Protein 4AAJ (pdb70)

B-factor: mean 42.78, std 12.79, range [22.4, 79.65]

InterPro domains:
  IPR001240 N-(5'phosphoribosyl) anthranilate isomerase (PRAI) domain [MF_00135] (1-206)
  IPR001240 N-(5'phosphoribosyl) anthranilate isomerase (PRAI) domain [PF00697] (3-201)
  IPR001240 N-(5'phosphoribosyl) anthranilate isomerase (PRAI) domain [cd00405] (3-203)
  IPR011060 Ribulose-phosphate binding barrel [SSF51366] (1-204)
  IPR013785 Aldolase-type TIM barrel [G3DSA:3.20.20.70] (1-208)
  IPR044643 N-(5'-phosphoribosyl)anthranilate isomerase family [PTHR42894] (2-206)

Nearest PDB structures (foldseek):
  4aaj-assembly1_A  TM=1.005E+00  e=1.167E-38  Pyrococcus furiosus
  5lhe-assembly1_A  TM=9.742E-01  e=1.845E-25  Thermococcus kodakarensis KOD1
  1dl3-assembly2_B  TM=8.716E-01  e=1.080E-14  Thermotoga maritima
  1dl3-assembly1_A  TM=8.769E-01  e=2.966E-13  Thermotoga maritima
  1pii-assembly1_A  TM=7.981E-01  e=4.445E-10  Escherichia coli

CATH classification: 3.20.20.70

Radius of gyration: 16.13 Å; Cα contacts (8 Å, |Δi|>4): 412; chains: 1; bounding box: 41×40×34 Å

Solvent-accessible surface area: 9767 Å² total; per-residue (Å²): 195,16,54,0,0,0,11,1,0,72,34,59,120,4,3,95,27,0,47,151,86,8,44,0,0,0,0,14,0,64,8,159,36,193,32,121,12,97,42,87,64,0,89,37,0,32,124,90,26,93,28,41,7,7,0,14,1,60,9,82,28,66,71,84,0,9,73,0,8,101,112,3,48,6,130,65,0,10,0,92,17,122,0,101,20,124,16,0,47,61,0,40,148,108,53,63,3,73,0,2,8,7,4,158,1,48,97,146,24,82,74,34,93,105,42,1,78,166,10,26,72,53,19,93,143,21,84,29,56,25,8,4,0,24,44,77,29,42,119,1,0,6,19,0,14,199,150,42,83,0,3,1,9,33,70,9,50,10,142,48,0,58,99,12,7,103,64,1,149,9,113,0,0,10,5,32,90,25,1,31,115,210,38,103,2,23,75,170,51,1,59,37,0,6,113,70,0,57,110,76

Foldseek 3Di:
DAAEEAEQAQAPVLLVLLLVFHQEYEQEDPAPDPSHYDLVRLLVSCVPHPHQYEHEYQDQDLVVVVVSCVSRVHQEYEYEYPRALVSQVVCCVVPVHQYEYEDEQDQDDPDLLVSLVVVVVVVVRHPHNEYEYEYNDLSNLQSNQVVDAYEYEYPDFLVCLLVSCVRNVHNYYYYYVRQDDPRGGDSVRSVSNSVSNVVD

Organism: Pyrococcus furiosus (strain ATCC 43587 / DSM 3638 / JCM 8422 / Vc1) (NCBI:txid186497)

Sequence (200 aa):
HMFVKICGIKSLEELEIVEKHADATGVVVNSNSKRRIPLEKAREIIENSAIPVFLVSTMVGFSEWAMAIERTGAQYIQVHHSNALPQTIDTLKKEFGVFVMKAFRVPTISKNPEEDANRLLSEISRYNADMVLLDTHDLRVSSLVARKIPVIVAGGLNAENVEEVIKVVKPYGVDVSSGVEKYGIKDPKLVEEFVRRAKNV

Secondary structure (DSSP, 8-state):
--EEEE----SHHHHHHHHTT-SEEEEE-SSSSTTB--HHHHHHHHHH-SS-EEEEE----HHHHHHHHHHHT-SEEEE-S---HHHHHHHHHHH--EEEEEEEPPSS-S-HHHHHHHHHHHHHHS--SEEEEE----HHHHHHHHHS-EEEESS--TTTHHHHHHHH--SEEEESGGGEETTEE-HHHHHHHHHHHHH-

Structure (mmCIF, N/CA/C/O backbone):
data_4AAJ
#
_entry.id   4AAJ
#
_cell.length_a   105.510
_cell.length_b   105.510
_cell.length_c   34.460
_cell.angle_alpha   90.00
_cell.angle_beta   90.00
_cell.angle_gamma   120.00
#
_symmetry.space_group_name_H-M   'P 61'
#
loop_
_entity.id
_entity.type
_entity.pdbx_description
1 polymer "N-(5'-PHOSPHORIBOSYL)ANTHRANILATE ISOMERASE"
2 non-polymer 'SULFATE ION'
3 water water
#
loop_
_atom_site.group_PDB
_atom_site.id
_atom_site.type_symbol
_atom_site.label_atom_id
_atom_site.label_alt_id
_atom_site.label_comp_id
_atom_site.label_asym_id
_atom_site.label_entity_id
_atom_site.label_seq_id
_atom_site.pdbx_PDB_ins_code
_atom_site.Cartn_x
_atom_site.Cartn_y
_atom_site.Cartn_z
_atom_site.occupancy
_atom_site.B_iso_or_equiv
_atom_site.auth_seq_id
_atom_site.auth_comp_id
_atom_site.auth_asym_id
_atom_site.auth_atom_id
_atom_site.pdbx_PDB_model_num
ATOM 1 N N . HIS A 1 20 ? -3.208 41.471 -6.197 1.00 63.35 0 HIS A N 1
ATOM 2 C CA . HIS A 1 20 ? -3.897 40.259 -5.661 1.00 61.59 0 HIS A CA 1
ATOM 3 C C . HIS A 1 20 ? -3.387 39.862 -4.297 1.00 60.50 0 HIS A C 1
ATOM 4 O O . HIS A 1 20 ? -4.128 39.926 -3.311 1.00 62.90 0 HIS A O 1
ATOM 11 N N . MET A 1 21 ? -2.120 39.450 -4.231 1.00 52.50 1 MET A N 1
ATOM 12 C CA . MET A 1 21 ? -1.514 38.959 -2.998 1.00 48.26 1 MET A CA 1
ATOM 13 C C . MET A 1 21 ? -0.026 39.280 -2.967 1.00 45.11 1 MET A C 1
ATOM 14 O O . MET A 1 21 ? 0.778 38.621 -3.629 1.00 46.93 1 MET A O 1
ATOM 19 N N . PHE A 1 22 ? 0.336 40.296 -2.190 1.00 41.47 2 PHE A N 1
ATOM 20 C CA . PHE A 1 22 ? 1.734 40.687 -2.044 1.00 38.19 2 PHE A CA 1
ATOM 21 C C . PHE A 1 22 ? 2.481 39.626 -1.238 1.00 38.11 2 PHE A C 1
ATOM 22 O O . PHE A 1 22 ? 2.033 39.236 -0.165 1.00 40.21 2 PHE A O 1
ATOM 30 N N . VAL A 1 23 ? 3.601 39.135 -1.766 1.00 34.62 3 VAL A N 1
ATOM 31 C CA . VAL A 1 23 ? 4.393 38.130 -1.075 1.00 34.65 3 VAL A CA 1
ATOM 32 C C . VAL A 1 23 ? 5.794 38.694 -0.835 1.00 33.33 3 VAL A C 1
ATOM 33 O O . VAL A 1 23 ? 6.489 39.074 -1.784 1.00 32.36 3 VAL A O 1
ATOM 37 N N . LYS A 1 24 ? 6.193 38.750 0.434 1.00 29.91 4 LYS A N 1
ATOM 38 C CA . LYS A 1 24 ? 7.522 39.230 0.790 1.00 29.02 4 LYS A CA 1
ATOM 39 C C . LYS A 1 24 ? 8.318 38.061 1.372 1.00 28.69 4 LYS A C 1
ATOM 40 O O . LYS A 1 24 ? 7.844 37.368 2.269 1.00 29.97 4 LYS A O 1
ATOM 46 N N . ILE A 1 25 ? 9.520 37.835 0.859 1.00 30.91 5 ILE A N 1
ATOM 47 C CA . ILE A 1 25 ? 10.398 36.811 1.430 1.00 30.25 5 ILE A CA 1
ATOM 48 C C . ILE A 1 25 ? 11.473 37.529 2.231 1.00 30.98 5 ILE A C 1
ATOM 49 O O . ILE A 1 25 ? 12.303 38.224 1.663 1.00 29.85 5 ILE A O 1
ATOM 54 N N . CYS A 1 26 ? 11.450 37.359 3.549 1.00 31.09 6 CYS A N 1
ATOM 55 C CA . CYS A 1 26 ? 12.258 38.182 4.448 1.00 32.08 6 CYS A CA 1
ATOM 56 C C . CYS A 1 26 ? 13.545 37.491 4.897 1.00 32.59 6 CYS A C 1
ATOM 57 O O . CYS A 1 26 ? 13.637 36.265 4.888 1.00 34.11 6 CYS A O 1
ATOM 60 N N . GLY A 1 27 ? 14.523 38.299 5.285 1.00 31.05 7 GLY A N 1
ATOM 61 C CA . GLY A 1 27 ? 15.736 37.809 5.940 1.00 30.20 7 GLY A CA 1
ATOM 62 C C . GLY A 1 27 ? 16.708 37.099 5.027 1.00 32.18 7 GLY A C 1
ATOM 63 O O . GLY A 1 27 ? 17.186 36.011 5.356 1.00 33.91 7 GLY A O 1
ATOM 64 N N . ILE A 1 28 ? 16.987 37.691 3.871 1.00 30.79 8 ILE A N 1
ATOM 65 C CA . ILE A 1 28 ? 18.054 37.151 3.006 1.00 29.93 8 ILE A CA 1
ATOM 66 C C . ILE A 1 28 ? 19.423 37.702 3.409 1.00 31.50 8 ILE A C 1
ATOM 67 O O . ILE A 1 28 ? 19.540 38.826 3.937 1.00 30.67 8 ILE A O 1
ATOM 72 N N . LYS A 1 29 ? 20.469 36.906 3.170 1.00 31.34 9 LYS A N 1
ATOM 73 C CA . LYS A 1 29 ? 21.803 37.241 3.640 1.00 33.40 9 LYS A CA 1
ATOM 74 C C . LYS A 1 29 ? 22.856 37.333 2.535 1.00 33.82 9 LYS A C 1
ATOM 75 O O . LYS A 1 29 ? 23.995 37.717 2.800 1.00 35.41 9 LYS A O 1
ATOM 81 N N . SER A 1 30 ? 22.473 37.009 1.305 1.00 35.37 10 SER A N 1
ATOM 82 C CA . SER A 1 30 ? 23.434 36.992 0.200 1.00 36.45 10 SER A CA 1
ATOM 83 C C . SER A 1 30 ? 22.796 37.430 -1.104 1.00 37.20 10 SER A C 1
ATOM 84 O O . SER A 1 30 ? 21.579 37.307 -1.291 1.00 34.70 10 SER A O 1
ATOM 87 N N . LEU A 1 31 ? 23.635 37.911 -2.016 1.00 38.84 11 LEU A N 1
ATOM 88 C CA . LEU A 1 31 ? 23.223 38.131 -3.403 1.00 39.29 11 LEU A CA 1
ATOM 89 C C . LEU A 1 31 ? 22.663 36.861 -4.055 1.00 39.70 11 LEU A C 1
ATOM 90 O O . LEU A 1 31 ? 21.761 36.935 -4.889 1.00 40.11 11 LEU A O 1
ATOM 95 N N . GLU A 1 32 ? 23.178 35.697 -3.655 1.00 42.59 12 GLU A N 1
ATOM 96 C CA . GLU A 1 32 ? 22.660 34.416 -4.141 1.00 43.33 12 GLU A CA 1
ATOM 97 C C . GLU A 1 32 ? 21.189 34.220 -3.755 1.00 41.62 12 GLU A C 1
ATOM 98 O O . GLU A 1 32 ? 20.357 33.854 -4.588 1.00 39.44 12 GLU A O 1
ATOM 104 N N . GLU A 1 33 ? 20.873 34.496 -2.492 1.00 39.59 13 GLU A N 1
ATOM 105 C CA . GLU A 1 33 ? 19.496 34.412 -2.009 1.00 38.98 13 GLU A CA 1
ATOM 106 C C . GLU A 1 33 ? 18.607 35.476 -2.659 1.00 34.92 13 GLU A C 1
ATOM 107 O O . GLU A 1 33 ? 17.439 35.235 -2.904 1.00 33.20 13 GLU A O 1
ATOM 113 N N . LEU A 1 34 ? 19.184 36.640 -2.948 1.00 35.93 14 LEU A N 1
ATOM 114 C CA . LEU A 1 34 ? 18.464 37.687 -3.678 1.00 35.37 14 LEU A CA 1
ATOM 115 C C . LEU A 1 34 ? 17.972 37.164 -5.031 1.00 38.08 14 LEU A C 1
ATOM 116 O O . LEU A 1 34 ? 16.809 37.323 -5.375 1.00 36.85 14 LEU A O 1
ATOM 121 N N . GLU A 1 35 ? 18.860 36.511 -5.777 1.00 42.10 15 GLU A N 1
ATOM 122 C CA . GLU A 1 35 ? 18.504 35.974 -7.093 1.00 43.39 15 GLU A CA 1
ATOM 123 C C . GLU A 1 35 ? 17.349 34.978 -7.035 1.00 42.65 15 GLU A C 1
ATOM 124 O O . GLU A 1 35 ? 16.449 35.019 -7.863 1.00 46.75 15 GLU A O 1
ATOM 130 N N . ILE A 1 36 ? 17.383 34.099 -6.041 1.00 41.82 16 ILE A N 1
ATOM 131 C CA . ILE A 1 36 ? 16.316 33.137 -5.786 1.00 43.61 16 ILE A CA 1
ATOM 132 C C . ILE A 1 36 ? 14.960 33.823 -5.532 1.00 43.92 16 ILE A C 1
ATOM 133 O O . ILE A 1 36 ? 13.964 33.485 -6.180 1.00 43.67 16 ILE A O 1
ATOM 138 N N . VAL A 1 37 ? 14.929 34.790 -4.609 1.00 41.15 17 VAL A N 1
ATOM 139 C CA . VAL A 1 37 ? 13.675 35.464 -4.240 1.00 39.90 17 VAL A CA 1
ATOM 140 C C . VAL A 1 37 ? 13.175 36.419 -5.333 1.00 39.60 17 VAL A C 1
ATOM 141 O O . VAL A 1 37 ? 11.970 36.537 -5.557 1.00 40.97 17 VAL A O 1
ATOM 145 N N . GLU A 1 38 ? 14.111 37.070 -6.024 1.00 39.29 18 GLU A N 1
ATOM 146 C CA . GLU A 1 38 ? 13.808 37.959 -7.150 1.00 44.41 18 GLU A CA 1
ATOM 147 C C . GLU A 1 38 ? 13.002 37.302 -8.259 1.00 43.69 18 GLU A C 1
ATOM 148 O O . GLU A 1 38 ? 12.320 37.992 -9.012 1.00 46.81 18 GLU A O 1
ATOM 154 N N . LYS A 1 39 ? 13.104 35.980 -8.371 1.00 45.60 19 LYS A N 1
ATOM 155 C CA . LYS A 1 39 ? 12.405 35.234 -9.423 1.00 52.78 19 LYS A CA 1
ATOM 156 C C . LYS A 1 39 ? 10.884 35.267 -9.278 1.00 54.00 19 LYS A C 1
ATOM 157 O O . LYS A 1 39 ? 10.173 35.364 -10.281 1.00 56.20 19 LYS A O 1
ATOM 163 N N . HIS A 1 40 ? 10.393 35.197 -8.037 1.00 54.76 20 HIS A N 1
ATOM 164 C CA . HIS A 1 40 ? 8.954 35.050 -7.784 1.00 53.60 20 HIS A CA 1
ATOM 165 C C . HIS A 1 40 ? 8.341 36.014 -6.787 1.00 49.84 20 HIS A C 1
ATOM 166 O O . HIS A 1 40 ? 7.149 36.300 -6.865 1.00 51.29 20 HIS A O 1
ATOM 173 N N . ALA A 1 41 ? 9.137 36.531 -5.853 1.00 47.12 21 ALA A N 1
ATOM 174 C CA . ALA A 1 41 ? 8.610 37.412 -4.790 1.00 41.51 21 ALA A CA 1
ATOM 175 C C . ALA A 1 41 ? 8.383 38.866 -5.206 1.00 37.27 21 ALA A C 1
ATOM 176 O O . ALA A 1 41 ? 9.017 39.374 -6.134 1.00 38.61 21 ALA A O 1
ATOM 178 N N . ASP A 1 42 ? 7.484 39.542 -4.494 1.00 33.47 22 ASP A N 1
ATOM 179 C CA . ASP A 1 42 ? 7.211 40.956 -4.728 1.00 31.85 22 ASP A CA 1
ATOM 180 C C . ASP A 1 42 ? 8.192 41.863 -3.976 1.00 29.96 22 ASP A C 1
ATOM 181 O O . ASP A 1 42 ? 8.446 43.000 -4.369 1.00 31.14 22 ASP A O 1
ATOM 186 N N . ALA A 1 43 ? 8.720 41.358 -2.870 1.00 29.30 23 ALA A N 1
ATOM 187 C CA . ALA A 1 43 ? 9.661 42.131 -2.063 1.00 26.67 23 ALA A CA 1
ATOM 188 C C . ALA A 1 43 ? 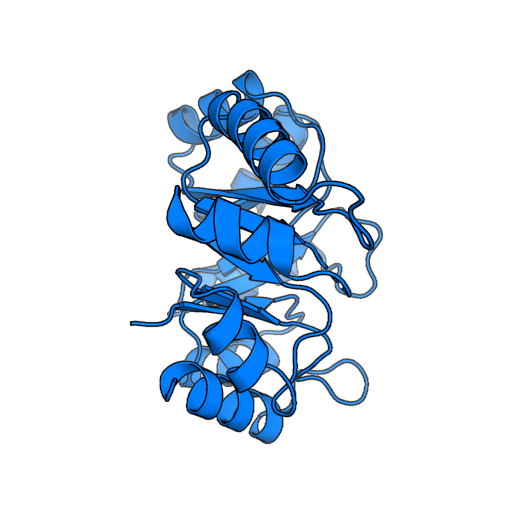10.523 41.193 -1.238 1.00 25.67 23 ALA A C 1
ATOM 189 O O . ALA A 1 43 ? 10.199 40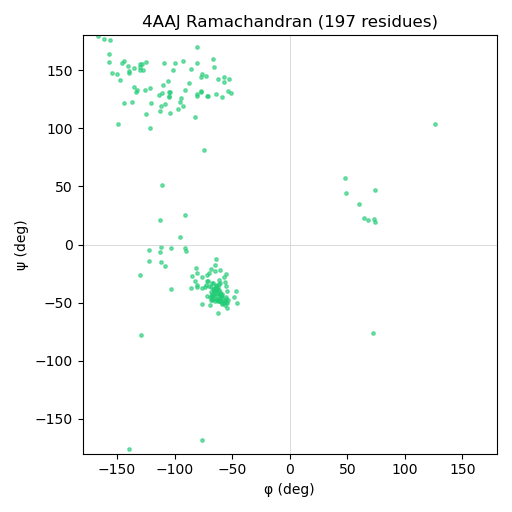.017 -1.066 1.00 27.08 23 ALA A O 1
ATOM 191 N N . THR A 1 44 ? 11.621 41.729 -0.713 1.00 25.37 24 THR A N 1
ATOM 192 C CA . THR A 1 44 ? 12.475 40.959 0.189 1.00 25.54 24 THR A CA 1
ATOM 193 C C . THR A 1 44 ? 12.918 41.895 1.321 1.00 24.79 24 THR A C 1
ATOM 194 O O . THR A 1 44 ? 12.479 43.052 1.394 1.00 24.39 24 THR A O 1
ATOM 198 N N . GLY A 1 45 ? 13.776 41.394 2.212 1.00 24.27 25 GLY A N 1
ATOM 199 C CA . GLY A 1 45 ? 14.210 42.186 3.347 1.00 25.65 25 GLY A CA 1
ATOM 200 C C . GLY A 1 45 ? 15.563 41.712 3.828 1.00 25.03 25 GLY A C 1
ATOM 201 O O . GLY A 1 45 ? 15.905 40.524 3.674 1.00 25.70 25 GLY A O 1
ATOM 202 N N . VAL A 1 46 ? 16.342 42.661 4.333 1.00 26.02 26 VAL A N 1
ATOM 203 C CA . VAL A 1 46 ? 17.643 42.364 4.947 1.00 26.28 26 VAL A CA 1
ATOM 204 C C . VAL A 1 46 ? 17.608 42.865 6.384 1.00 24.40 26 VAL A C 1
ATOM 205 O O . VAL A 1 46 ? 17.146 43.977 6.642 1.00 24.01 26 VAL A O 1
ATOM 209 N N . VAL A 1 47 ? 18.083 42.034 7.307 1.00 24.14 27 VAL A N 1
ATOM 210 C CA . VAL A 1 47 ? 18.059 42.370 8.734 1.00 24.47 27 VAL A CA 1
ATOM 211 C C . VAL A 1 47 ? 19.404 43.000 9.117 1.00 24.08 27 VAL A C 1
ATOM 212 O O . VAL A 1 47 ? 20.467 42.433 8.844 1.00 26.18 27 VAL A O 1
ATOM 216 N N . VAL A 1 48 ? 19.347 44.186 9.705 1.00 23.94 28 VAL A N 1
ATOM 217 C CA . VAL A 1 48 ? 20.548 44.877 10.200 1.00 24.57 28 VAL A CA 1
ATOM 218 C C . VAL A 1 48 ? 20.347 45.334 11.633 1.00 26.09 28 VAL A C 1
ATOM 219 O O . VAL A 1 48 ? 19.220 45.583 12.051 1.00 25.39 28 VAL A O 1
ATOM 223 N N . ASN A 1 49 ? 21.450 45.444 12.382 1.00 25.64 29 ASN A N 1
ATOM 224 C CA . ASN A 1 49 ? 21.426 46.065 13.715 1.00 27.27 29 ASN A CA 1
ATOM 225 C C . ASN A 1 49 ? 20.307 45.524 14.599 1.00 27.21 29 ASN A C 1
ATOM 226 O O . ASN A 1 49 ? 19.608 46.282 15.286 1.00 27.96 29 ASN A O 1
ATOM 231 N N . SER A 1 50 ? 20.167 44.201 14.569 1.00 26.72 30 SER A N 1
ATOM 232 C CA . SER A 1 50 ? 19.176 43.491 15.373 1.00 27.32 30 SER A CA 1
ATOM 233 C C . SER A 1 50 ? 19.768 42.217 15.919 1.00 30.47 30 SER A C 1
ATOM 234 O O . SER A 1 50 ? 20.604 41.590 15.272 1.00 28.56 30 SER A O 1
ATOM 237 N N . ASN A 1 51 ? 19.286 41.806 17.092 1.00 31.95 31 ASN A N 1
ATOM 238 C CA . ASN A 1 51 ? 19.675 40.518 17.661 1.00 34.19 31 ASN A CA 1
ATOM 239 C C . ASN A 1 51 ? 18.984 39.359 16.936 1.00 33.52 31 ASN A C 1
ATOM 240 O O . ASN A 1 51 ? 17.985 38.804 17.396 1.00 33.94 31 ASN A O 1
ATOM 245 N N . SER A 1 52 ? 19.545 38.988 15.792 1.00 34.05 32 SER A N 1
ATOM 246 C CA . SER A 1 52 ? 18.907 38.073 14.874 1.00 34.77 32 SER A CA 1
ATOM 247 C C . SER A 1 52 ? 19.977 37.256 14.175 1.00 33.99 32 SER A C 1
ATOM 248 O O . SER A 1 52 ? 21.038 37.783 13.834 1.00 33.50 32 SER A O 1
ATOM 251 N N . LYS A 1 53 ? 19.678 35.981 13.961 1.00 34.62 33 LYS A N 1
ATOM 252 C CA . LYS A 1 53 ? 20.525 35.070 13.193 1.00 37.95 33 LYS A CA 1
ATOM 253 C C . LYS A 1 53 ? 20.623 35.484 11.729 1.00 37.05 33 LYS A C 1
ATOM 254 O O . LYS A 1 53 ? 21.513 35.022 11.010 1.00 36.21 33 LYS A O 1
ATOM 260 N N . ARG A 1 54 ? 19.685 36.326 11.290 1.00 34.93 34 ARG A N 1
ATOM 261 C CA . ARG A 1 54 ? 19.666 36.808 9.908 1.00 34.46 34 ARG A CA 1
ATOM 262 C C . ARG A 1 54 ? 20.428 38.104 9.702 1.00 32.27 34 ARG A C 1
ATOM 263 O O . ARG A 1 54 ? 20.506 38.583 8.566 1.00 32.65 34 ARG A O 1
ATOM 271 N N . ARG A 1 55 ? 20.973 38.688 10.774 1.00 29.66 35 ARG A N 1
ATOM 272 C CA . ARG A 1 55 ? 21.685 39.969 10.685 1.00 29.94 35 ARG A CA 1
ATOM 273 C C . ARG A 1 55 ? 22.845 39.905 9.696 1.00 29.04 35 ARG A C 1
ATOM 274 O O . ARG A 1 55 ? 23.547 38.883 9.608 1.00 30.12 35 ARG A O 1
ATOM 282 N N . ILE A 1 56 ? 22.991 40.984 8.942 1.00 27.61 36 ILE A N 1
ATOM 283 C CA . ILE A 1 56 ? 24.124 41.171 8.017 1.00 28.12 36 ILE A CA 1
ATOM 284 C C . ILE A 1 56 ? 24.797 42.536 8.209 1.00 27.40 36 ILE A C 1
ATOM 285 O O . ILE A 1 56 ? 24.185 43.496 8.707 1.00 27.54 36 ILE A O 1
ATOM 290 N N . PRO A 1 57 ? 26.096 42.647 7.838 1.00 26.99 37 PRO A N 1
ATOM 291 C CA . PRO A 1 57 ? 26.802 43.908 7.897 1.00 28.39 37 PRO A CA 1
ATOM 292 C C . PRO A 1 57 ? 26.223 44.907 6.883 1.00 26.65 37 PRO A C 1
ATOM 293 O O . PRO A 1 57 ? 25.575 44.481 5.918 1.00 28.52 37 PRO A O 1
ATOM 297 N N . LEU A 1 58 ? 26.458 46.196 7.094 1.00 27.81 38 LEU A N 1
ATOM 298 C CA . LEU A 1 58 ? 25.912 47.243 6.220 1.00 28.72 38 LEU A CA 1
ATOM 299 C C . LEU A 1 58 ? 26.412 47.118 4.773 1.00 30.55 38 LEU A C 1
ATOM 300 O O . LEU A 1 58 ? 25.665 47.407 3.826 1.00 28.35 38 LEU A O 1
ATOM 305 N N . GLU A 1 59 ? 27.653 46.662 4.593 1.00 29.92 39 GLU A N 1
ATOM 306 C CA . GLU A 1 59 ? 28.172 46.447 3.222 1.00 30.70 39 GLU A CA 1
ATOM 307 C C . GLU A 1 59 ? 27.365 45.386 2.464 1.00 28.64 39 GLU A C 1
ATOM 308 O O . GLU A 1 59 ? 27.057 45.568 1.281 1.00 29.81 39 GLU A O 1
ATOM 314 N N . LYS A 1 60 ? 27.003 44.296 3.133 1.00 27.64 40 LYS A N 1
ATOM 315 C CA . LYS A 1 60 ? 26.225 43.242 2.501 1.00 29.37 40 LYS A CA 1
ATOM 316 C C . LYS A 1 60 ? 24.800 43.736 2.190 1.00 29.13 40 LYS A C 1
ATOM 317 O O . LYS A 1 60 ? 24.262 43.458 1.115 1.00 27.56 40 LYS A O 1
ATOM 323 N N . ALA A 1 61 ? 24.217 44.493 3.126 1.00 29.27 41 ALA A N 1
ATOM 324 C CA . ALA A 1 61 ? 22.911 45.135 2.885 1.00 29.24 41 ALA A CA 1
ATOM 325 C C . ALA A 1 61 ? 22.974 46.048 1.652 1.00 28.96 41 ALA A C 1
ATOM 326 O O . ALA A 1 61 ? 22.114 45.972 0.779 1.00 28.91 41 ALA A O 1
ATOM 328 N N . ARG A 1 62 ? 24.001 46.897 1.589 1.00 29.51 42 ARG A N 1
ATOM 329 C CA . ARG A 1 62 ? 24.244 47.797 0.454 1.00 32.93 42 ARG A CA 1
ATOM 330 C C . ARG A 1 62 ? 24.285 47.038 -0.869 1.00 31.64 42 ARG A C 1
ATOM 331 O O . ARG A 1 62 ? 23.641 47.458 -1.855 1.00 30.38 42 ARG A O 1
ATOM 339 N N . GLU A 1 63 ? 25.031 45.933 -0.896 1.00 29.40 43 GLU A N 1
ATOM 340 C CA . GLU A 1 63 ? 25.130 45.077 -2.094 1.00 32.11 43 GLU A CA 1
ATOM 341 C C . GLU A 1 63 ? 23.794 44.495 -2.532 1.00 31.32 43 GLU A C 1
ATOM 342 O O . GLU A 1 63 ? 23.492 44.434 -3.727 1.00 30.80 43 GLU A O 1
ATOM 348 N N . ILE A 1 64 ? 23.002 44.044 -1.566 1.00 28.82 44 ILE A N 1
ATOM 349 C CA . ILE A 1 64 ? 21.715 43.421 -1.885 1.00 27.48 44 ILE A CA 1
ATOM 350 C C . ILE A 1 64 ? 20.768 44.491 -2.424 1.00 28.11 44 ILE A C 1
ATOM 351 O O . ILE A 1 64 ? 20.103 44.264 -3.454 1.00 29.17 44 ILE A O 1
ATOM 356 N N . ILE A 1 65 ? 20.732 45.640 -1.752 1.00 26.15 45 ILE A N 1
ATOM 357 C CA . ILE A 1 65 ? 19.872 46.773 -2.149 1.00 27.12 45 ILE A CA 1
ATOM 358 C C . ILE A 1 65 ? 20.219 47.286 -3.555 1.00 28.83 45 ILE A C 1
ATOM 359 O O . ILE A 1 65 ? 19.328 47.477 -4.392 1.00 28.40 45 ILE A O 1
ATOM 364 N N . GLU A 1 66 ? 21.506 47.507 -3.811 1.00 28.67 46 GLU A N 1
ATOM 365 C CA . GLU A 1 66 ? 21.917 48.081 -5.091 1.00 30.39 46 GLU A CA 1
ATOM 366 C C . GLU A 1 66 ? 21.699 47.148 -6.286 1.00 30.18 46 GLU A C 1
ATOM 367 O O . GLU A 1 66 ? 21.645 47.625 -7.432 1.00 31.71 46 GLU A O 1
ATOM 373 N N . ASN A 1 67 ? 21.600 45.843 -6.038 1.00 26.84 47 ASN A N 1
ATOM 374 C CA . ASN A 1 67 ? 21.490 44.855 -7.116 1.00 29.29 47 ASN A CA 1
ATOM 375 C C . ASN A 1 67 ? 20.085 44.293 -7.329 1.00 29.85 47 ASN A C 1
ATOM 376 O O . ASN A 1 67 ? 19.853 43.480 -8.230 1.00 30.19 47 ASN A O 1
ATOM 381 N N . SER A 1 68 ? 19.147 44.715 -6.487 1.00 27.85 48 SER A N 1
ATOM 382 C CA . SER A 1 68 ? 17.837 44.097 -6.494 1.00 28.52 48 SER A CA 1
ATOM 383 C C . SER A 1 68 ? 16.852 44.717 -7.494 1.00 28.23 48 SER A C 1
ATOM 384 O O . SER A 1 68 ? 16.767 45.931 -7.631 1.00 30.65 48 SER A O 1
ATOM 387 N N . ALA A 1 69 ? 16.091 43.853 -8.148 1.00 31.14 49 ALA A N 1
ATOM 388 C CA . ALA A 1 69 ? 15.030 44.288 -9.058 1.00 32.14 49 ALA A CA 1
ATOM 389 C C . ALA A 1 69 ? 13.696 44.456 -8.320 1.00 31.75 49 ALA A C 1
ATOM 390 O O . ALA A 1 69 ? 12.710 44.913 -8.904 1.00 34.19 49 ALA A O 1
ATOM 392 N N . ILE A 1 70 ? 13.663 44.091 -7.037 1.00 29.57 50 ILE A N 1
ATOM 393 C CA . ILE A 1 70 ? 12.437 44.212 -6.222 1.00 27.82 50 ILE A CA 1
ATOM 394 C C . ILE A 1 70 ? 12.727 45.044 -4.961 1.00 28.03 50 ILE A C 1
ATOM 395 O O . ILE A 1 70 ? 13.875 45.174 -4.561 1.00 26.59 50 ILE A O 1
ATOM 400 N N . PRO A 1 71 ? 11.695 45.651 -4.349 1.00 28.77 51 PRO A N 1
ATOM 401 C CA . PRO A 1 71 ? 11.934 46.393 -3.109 1.00 27.39 51 PRO A CA 1
ATOM 402 C C . PRO A 1 71 ? 12.639 45.530 -2.064 1.00 25.94 51 PRO A C 1
ATOM 403 O O . PRO A 1 71 ? 12.240 44.388 -1.820 1.00 27.15 51 PRO A O 1
ATOM 407 N N . VAL A 1 72 ? 13.686 46.095 -1.474 1.00 25.98 52 VAL A N 1
ATOM 408 C CA . VAL A 1 72 ? 14.383 45.448 -0.367 1.00 24.18 52 VAL A CA 1
ATOM 409 C C . VAL A 1 72 ? 14.150 46.277 0.895 1.00 23.38 52 VAL A C 1
ATOM 410 O O . VAL A 1 72 ? 14.566 47.434 0.995 1.00 25.21 52 VAL A O 1
ATOM 414 N N . PHE A 1 73 ? 13.460 45.681 1.857 1.00 24.12 53 PHE A N 1
ATOM 415 C CA . PHE A 1 73 ? 13.214 46.353 3.120 1.00 22.87 53 PHE A CA 1
ATOM 416 C C . PHE A 1 73 ? 14.451 46.241 4.018 1.00 22.53 53 PHE A C 1
ATOM 417 O O . PHE A 1 73 ? 14.979 45.158 4.195 1.00 24.15 53 PHE A O 1
ATOM 425 N N . LEU A 1 74 ? 14.893 47.370 4.554 1.00 23.79 54 LEU A N 1
ATOM 426 C CA . LEU A 1 74 ? 15.899 47.367 5.630 1.00 22.92 54 LEU A CA 1
ATOM 427 C C . LEU A 1 74 ? 15.145 47.104 6.937 1.00 23.37 54 LEU A C 1
ATOM 428 O O . LEU A 1 74 ? 14.369 47.946 7.389 1.00 24.78 54 LEU A O 1
ATOM 433 N N . VAL A 1 75 ? 15.351 45.918 7.515 1.00 22.67 55 VAL A N 1
ATOM 434 C CA . VAL A 1 75 ? 14.534 45.423 8.635 1.00 23.09 55 VAL A CA 1
ATOM 435 C C . VAL A 1 75 ? 15.372 45.546 9.892 1.00 24.15 55 VAL A C 1
ATOM 436 O O . VAL A 1 75 ? 16.496 45.062 9.917 1.00 25.01 55 VAL A O 1
ATOM 440 N N . SER A 1 76 ? 14.840 46.182 10.925 1.00 22.80 56 SER A N 1
ATOM 441 C CA . SER A 1 76 ? 15.618 46.329 12.151 1.00 22.56 56 SER A CA 1
ATOM 442 C C . SER A 1 76 ? 14.743 46.550 13.385 1.00 23.56 56 SER A C 1
ATOM 443 O O . SER A 1 76 ? 13.596 47.015 13.284 1.00 24.71 56 SER A O 1
ATOM 446 N N . THR A 1 77 ? 15.316 46.227 14.545 1.00 23.07 57 THR A N 1
ATOM 447 C CA . THR A 1 77 ? 14.683 46.525 15.823 1.00 25.72 57 THR A CA 1
ATOM 448 C C . THR A 1 77 ? 15.190 47.847 16.397 1.00 25.67 57 THR A C 1
ATOM 449 O O . THR A 1 77 ? 14.841 48.205 17.521 1.00 27.31 57 THR A O 1
ATOM 453 N N . MET A 1 78 ? 15.999 48.579 15.638 1.00 26.96 58 MET A N 1
ATOM 454 C CA . MET A 1 78 ? 16.452 49.903 16.085 1.00 29.01 58 MET A CA 1
ATOM 455 C C . MET A 1 78 ? 15.269 50.777 16.479 1.00 30.48 58 MET A C 1
ATOM 456 O O . MET A 1 78 ? 14.215 50.733 15.847 1.00 27.82 58 MET A O 1
ATOM 461 N N . VAL A 1 79 ? 15.473 51.567 17.531 1.00 34.91 59 VAL A N 1
ATOM 462 C CA . VAL A 1 79 ? 14.458 52.458 18.073 1.00 37.48 59 VAL A CA 1
ATOM 463 C C . VAL A 1 79 ? 14.733 53.909 17.658 1.00 37.57 59 VAL A C 1
ATOM 464 O O . VAL A 1 79 ? 13.810 54.663 17.352 1.00 39.30 59 VAL A O 1
ATOM 468 N N . GLY A 1 80 ? 16.005 54.278 17.631 1.00 37.96 60 GLY A N 1
ATOM 469 C CA . GLY A 1 80 ? 16.410 55.684 17.530 1.00 39.39 60 GLY A CA 1
ATOM 470 C C . GLY A 1 80 ? 16.305 56.298 16.147 1.00 40.35 60 GLY A C 1
ATOM 471 O O . GLY A 1 80 ? 16.776 55.725 15.156 1.00 36.06 60 GLY A O 1
ATOM 472 N N . PHE A 1 81 ? 15.687 57.479 16.095 1.00 39.99 61 PHE A N 1
ATOM 473 C CA . PHE A 1 81 ? 15.595 58.257 14.863 1.00 41.80 61 PHE A CA 1
ATOM 474 C C . PHE A 1 81 ? 16.944 58.307 14.148 1.00 39.89 61 PHE A C 1
ATOM 475 O O . PHE A 1 81 ? 17.031 58.033 12.954 1.00 42.95 61 PHE A O 1
ATOM 483 N N . SER A 1 82 ? 17.994 58.654 14.878 1.00 42.17 62 SER A N 1
ATOM 484 C CA . SER A 1 82 ? 19.305 58.845 14.254 1.00 41.36 62 SER A CA 1
ATOM 485 C C . SER A 1 82 ? 20.073 57.575 13.880 1.00 39.66 62 SER A C 1
ATOM 486 O O . SER A 1 82 ? 20.859 57.590 12.928 1.00 37.91 62 SER A O 1
ATOM 489 N N . GLU A 1 83 ? 19.856 56.465 14.587 1.00 38.00 63 GLU A N 1
ATOM 490 C CA . GLU A 1 83 ? 20.448 55.220 14.100 1.00 36.18 63 GLU A CA 1
ATOM 491 C C . GLU A 1 83 ? 19.752 54.741 12.822 1.00 32.09 63 GLU A C 1
ATOM 492 O O . GLU A 1 83 ? 20.413 54.210 11.956 1.00 30.02 63 GLU A O 1
ATOM 498 N N . TRP A 1 84 ? 18.442 54.939 12.724 1.00 33.16 64 TRP A N 1
ATOM 499 C CA . TRP A 1 84 ? 17.716 54.702 11.462 1.00 31.48 64 TRP A CA 1
ATOM 500 C C . TRP A 1 84 ? 18.243 55.532 10.320 1.00 32.82 64 TRP A C 1
ATOM 501 O O . TRP A 1 84 ? 18.547 54.998 9.249 1.00 31.61 64 TRP A O 1
ATOM 512 N N . ALA A 1 85 ? 18.376 56.837 10.550 1.00 33.59 65 ALA A N 1
ATOM 513 C CA . ALA A 1 85 ? 18.894 57.769 9.539 1.00 35.69 65 ALA A CA 1
ATOM 514 C C . ALA A 1 85 ? 20.243 57.294 9.026 1.00 34.16 65 ALA A C 1
ATOM 515 O O . ALA A 1 85 ? 20.464 57.173 7.826 1.00 33.11 65 ALA A O 1
ATOM 517 N N . MET A 1 86 ? 21.146 56.986 9.950 1.00 36.20 66 MET A N 1
ATOM 518 C CA . MET A 1 86 ? 22.468 56.534 9.569 1.00 35.48 66 MET A CA 1
ATOM 519 C C . MET A 1 86 ? 22.456 55.205 8.826 1.00 34.39 66 MET A C 1
ATOM 520 O O . MET A 1 86 ? 23.218 55.023 7.892 1.00 31.60 66 MET A O 1
ATOM 525 N N . ALA A 1 87 ? 21.578 54.279 9.223 1.00 32.46 67 ALA A N 1
ATOM 526 C CA . ALA A 1 87 ? 21.477 53.008 8.523 1.00 29.82 67 ALA A CA 1
ATOM 527 C C . ALA A 1 87 ? 20.988 53.191 7.082 1.00 27.81 67 ALA A C 1
ATOM 528 O O . ALA A 1 87 ? 21.473 52.533 6.169 1.00 26.52 67 ALA A O 1
ATOM 530 N N . ILE A 1 88 ? 20.019 54.077 6.909 1.00 30.43 68 ILE A N 1
ATOM 531 C CA . ILE A 1 88 ? 19.453 54.370 5.589 1.00 31.33 68 ILE A CA 1
ATOM 532 C C . ILE A 1 88 ? 20.540 54.973 4.687 1.00 31.43 68 ILE A C 1
ATOM 533 O O . ILE A 1 88 ? 20.741 54.500 3.560 1.00 32.32 68 ILE A O 1
ATOM 538 N N . GLU A 1 89 ? 21.263 55.962 5.215 1.00 34.14 69 GLU A N 1
ATOM 539 C CA . GLU A 1 89 ? 22.343 56.636 4.487 1.00 37.80 69 GLU A CA 1
ATOM 540 C C . GLU A 1 89 ? 23.440 55.665 4.082 1.00 37.51 69 GLU A C 1
ATOM 541 O O . GLU A 1 89 ? 23.913 55.662 2.934 1.00 38.49 69 GLU A O 1
ATOM 547 N N . ARG A 1 90 ? 23.824 54.814 5.029 1.00 36.12 70 ARG A N 1
ATOM 548 C CA . ARG A 1 90 ? 24.881 53.850 4.807 1.00 36.88 70 ARG A CA 1
ATOM 549 C C . ARG A 1 90 ? 24.479 52.734 3.838 1.00 35.28 70 ARG A C 1
ATOM 550 O O . ARG A 1 90 ? 25.340 52.164 3.196 1.00 37.61 70 ARG A O 1
ATOM 558 N N . THR A 1 91 ? 23.179 52.443 3.691 1.00 32.90 71 THR A N 1
ATOM 559 C CA . THR A 1 91 ? 22.751 51.340 2.823 1.00 29.35 71 THR A CA 1
ATOM 560 C C . THR A 1 91 ? 22.070 51.719 1.498 1.00 28.90 71 THR A C 1
ATOM 561 O O . THR A 1 91 ? 21.975 50.875 0.606 1.00 31.99 71 THR A O 1
ATOM 565 N N . GLY A 1 92 ? 21.577 52.951 1.404 1.00 30.22 72 GLY A N 1
ATOM 566 C CA . GLY A 1 92 ? 20.785 53.400 0.250 1.00 30.68 72 GLY A CA 1
ATOM 567 C C . GLY A 1 92 ? 19.366 52.832 0.220 1.00 31.01 72 GLY A C 1
ATOM 568 O O . GLY A 1 92 ? 18.698 52.849 -0.823 1.00 30.21 72 GLY A O 1
ATOM 569 N N . ALA A 1 93 ? 18.884 52.356 1.366 1.00 28.70 73 ALA A N 1
ATOM 570 C CA . ALA A 1 93 ? 17.555 51.734 1.440 1.00 26.87 73 ALA A CA 1
ATOM 571 C C . ALA A 1 93 ? 16.465 52.733 1.067 1.00 26.32 73 ALA A C 1
ATOM 572 O O . ALA A 1 93 ? 16.536 53.910 1.438 1.00 28.84 73 ALA A O 1
ATOM 574 N N . GLN A 1 94 ? 15.448 52.246 0.364 1.00 26.13 74 GLN A N 1
ATOM 575 C CA . GLN A 1 94 ? 14.275 53.076 0.049 1.00 28.72 74 GLN A CA 1
ATOM 576 C C . GLN A 1 94 ? 13.019 52.575 0.758 1.00 28.73 74 GLN A C 1
ATOM 577 O O . GLN A 1 94 ? 11.951 53.233 0.722 1.00 27.58 74 GLN A O 1
ATOM 583 N N . TYR A 1 95 ? 13.169 51.424 1.411 1.00 25.30 75 TYR A N 1
ATOM 584 C CA . TYR A 1 95 ? 12.093 50.731 2.117 1.00 25.12 75 TYR A CA 1
ATOM 585 C C . TYR A 1 95 ? 12.649 50.327 3.455 1.00 25.41 75 TYR A C 1
ATOM 586 O O . TYR A 1 95 ? 13.739 49.748 3.509 1.00 24.63 75 TYR A O 1
ATOM 595 N N . ILE A 1 96 ? 11.913 50.619 4.520 1.00 24.21 76 ILE A N 1
ATOM 596 C CA . ILE A 1 96 ? 12.309 50.153 5.862 1.00 24.44 76 ILE A CA 1
ATOM 597 C C . ILE A 1 96 ? 11.188 49.418 6.569 1.00 24.92 76 ILE A C 1
ATOM 598 O O . ILE A 1 96 ? 9.997 49.684 6.345 1.00 24.13 76 ILE A O 1
ATOM 603 N N . GLN A 1 97 ? 11.582 48.481 7.422 1.00 23.74 77 GLN A N 1
ATOM 604 C CA . GLN A 1 97 ? 10.629 47.715 8.200 1.00 25.12 77 GLN A CA 1
ATOM 605 C C . GLN A 1 97 ? 11.027 47.882 9.647 1.00 25.88 77 GLN A C 1
ATOM 606 O O . GLN A 1 97 ? 12.101 47.447 10.073 1.00 25.38 77 GLN A O 1
ATOM 612 N N . VAL A 1 98 ? 10.172 48.577 10.387 1.00 26.34 78 VAL A N 1
ATOM 613 C CA . VAL A 1 98 ? 10.481 48.935 11.762 1.00 27.68 78 VAL A CA 1
ATOM 614 C C . VAL A 1 98 ? 9.834 47.943 12.734 1.00 28.00 78 VAL A C 1
ATOM 615 O O . VAL A 1 98 ? 8.601 47.837 12.781 1.00 26.92 78 VAL A O 1
ATOM 619 N N . HIS A 1 99 ? 10.664 47.212 13.488 1.00 29.92 79 HIS A N 1
ATOM 620 C CA A HIS A 1 99 ? 10.156 46.328 14.542 0.50 30.48 79 HIS A CA 1
ATOM 621 C CA B HIS A 1 99 ? 10.235 46.276 14.531 0.50 30.32 79 HIS A CA 1
ATOM 622 C C . HIS A 1 99 ? 10.643 46.814 15.877 1.00 31.29 79 HIS A C 1
ATOM 623 O O . HIS A 1 99 ? 11.521 46.221 16.518 1.00 31.92 79 HIS A O 1
ATOM 636 N N . SER A 1 100 ? 10.062 47.930 16.326 1.00 31.09 80 SER A N 1
ATOM 637 C CA . SER A 1 100 ? 10.465 48.532 17.604 1.00 33.41 80 SER A CA 1
ATOM 638 C C . SER A 1 100 ? 9.455 49.571 18.036 1.00 34.23 80 SER A C 1
ATOM 639 O O . SER A 1 100 ? 8.511 49.823 17.308 1.00 34.30 80 SER A O 1
ATOM 642 N N . ASN A 1 101 ? 9.715 50.181 19.197 1.00 38.13 81 ASN A N 1
ATOM 643 C CA . ASN A 1 101 ? 8.894 51.270 19.750 1.00 41.63 81 ASN A CA 1
ATOM 644 C C . ASN A 1 101 ? 9.358 52.666 19.331 1.00 42.58 81 ASN A C 1
ATOM 645 O O . ASN A 1 101 ? 9.108 53.648 20.048 1.00 42.69 81 ASN A O 1
ATOM 650 N N . ALA A 1 102 ? 10.036 52.753 18.181 1.00 41.92 82 ALA A N 1
ATOM 651 C CA . ALA A 1 102 ? 10.372 54.042 17.569 1.00 42.65 82 ALA A CA 1
ATOM 652 C C . ALA A 1 102 ? 9.100 54.878 17.473 1.00 40.76 82 ALA A C 1
ATOM 653 O O . ALA A 1 102 ? 8.072 54.407 17.000 1.00 40.47 82 ALA A O 1
ATOM 655 N N . LEU A 1 103 ? 9.182 56.118 17.936 1.00 45.62 83 LEU A N 1
ATOM 656 C CA . LEU A 1 103 ? 8.002 56.975 18.059 1.00 46.05 83 LEU A CA 1
ATOM 657 C C . LEU A 1 103 ? 7.386 57.338 16.700 1.00 45.67 83 LEU A C 1
ATOM 658 O O . LEU A 1 103 ? 8.091 57.368 15.687 1.00 44.36 83 LEU A O 1
ATOM 663 N N . PRO A 1 104 ? 6.065 57.605 16.668 1.00 45.01 84 PRO A N 1
ATOM 664 C CA . PRO A 1 104 ? 5.448 58.139 15.455 1.00 44.36 84 PRO A CA 1
ATOM 665 C C . PRO A 1 104 ? 6.264 59.297 14.862 1.00 44.87 84 PRO A C 1
ATOM 666 O O . PRO A 1 104 ? 6.431 59.372 13.640 1.00 44.00 84 PRO A O 1
ATOM 670 N N . GLN A 1 105 ? 6.793 60.169 15.725 1.00 43.82 85 GLN A N 1
ATOM 671 C CA . GLN A 1 105 ? 7.558 61.342 15.276 1.00 44.56 85 GLN A CA 1
ATOM 672 C C . GLN A 1 105 ? 8.819 60.959 14.508 1.00 42.97 85 GLN A C 1
ATOM 673 O O . GLN A 1 105 ? 9.202 61.629 13.553 1.00 42.38 85 GLN A O 1
ATOM 679 N N . THR A 1 106 ? 9.460 59.879 14.943 1.00 40.68 86 THR A N 1
ATOM 680 C CA . THR A 1 106 ? 10.641 59.348 14.284 1.00 38.17 86 THR A CA 1
ATOM 681 C C . THR A 1 106 ? 10.272 58.801 12.908 1.00 37.15 86 THR A C 1
ATOM 682 O O . THR A 1 106 ? 10.927 59.098 11.907 1.00 37.11 86 THR A O 1
ATOM 686 N N . ILE A 1 107 ? 9.208 58.007 12.862 1.00 36.26 87 ILE A N 1
ATOM 687 C CA . ILE A 1 107 ? 8.749 57.439 11.605 1.00 36.16 87 ILE A CA 1
ATOM 688 C C . ILE A 1 107 ? 8.380 58.548 10.614 1.00 38.07 87 ILE A C 1
ATOM 689 O O . ILE A 1 107 ? 8.764 58.503 9.441 1.00 35.99 87 ILE A O 1
ATOM 694 N N . ASP A 1 108 ? 7.660 59.557 11.095 1.00 39.08 88 ASP A N 1
ATOM 695 C CA . ASP A 1 108 ? 7.233 60.646 10.231 1.00 39.94 88 ASP A CA 1
ATOM 696 C C . ASP A 1 108 ? 8.415 61.434 9.672 1.00 37.37 88 ASP A C 1
ATOM 697 O O . ASP A 1 108 ? 8.427 61.774 8.484 1.00 40.19 88 ASP A O 1
ATOM 702 N N . THR A 1 109 ? 9.401 61.718 10.517 1.00 36.20 89 THR A N 1
ATOM 703 C CA . THR A 1 109 ? 10.589 62.466 10.093 1.00 35.67 89 THR A CA 1
ATOM 704 C C . THR A 1 109 ? 11.484 61.675 9.126 1.00 35.23 89 THR A C 1
ATOM 705 O O . THR A 1 109 ? 12.050 62.249 8.195 1.00 34.98 89 THR A O 1
ATOM 709 N N . LEU A 1 110 ? 11.605 60.360 9.333 1.00 33.92 90 LEU A N 1
ATOM 710 C CA . LEU A 1 110 ? 12.318 59.514 8.379 1.00 32.97 90 LEU A CA 1
ATOM 711 C C . LEU A 1 110 ? 11.675 59.549 6.988 1.00 33.34 90 LEU A C 1
ATOM 712 O O . LEU A 1 110 ? 12.383 59.613 5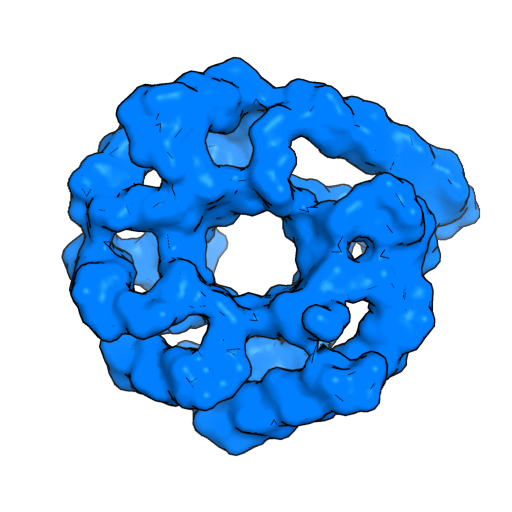.987 1.00 33.47 90 LEU A O 1
ATOM 717 N N . LYS A 1 111 ? 10.346 59.524 6.938 1.00 35.47 91 LYS A N 1
ATOM 718 C CA . LYS A 1 111 ? 9.624 59.629 5.660 1.00 39.66 91 LYS A CA 1
ATOM 719 C C . LYS A 1 111 ? 9.914 60.937 4.936 1.00 40.84 91 LYS A C 1
ATOM 720 O O . LYS A 1 111 ? 10.195 60.932 3.744 1.00 41.03 91 LYS A O 1
ATOM 726 N N . LYS A 1 112 ? 9.866 62.048 5.666 1.00 44.03 92 LYS A N 1
ATOM 727 C CA . LYS A 1 112 ? 10.046 63.373 5.065 1.00 46.43 92 LYS A CA 1
ATOM 728 C C . LYS A 1 112 ? 11.476 63.584 4.598 1.00 44.60 92 LYS A C 1
ATOM 729 O O . LYS A 1 112 ? 11.706 63.932 3.438 1.00 45.34 92 LYS A O 1
ATOM 735 N N . GLU A 1 113 ? 12.431 63.349 5.496 1.00 41.55 93 GLU A N 1
ATOM 736 C CA . GLU A 1 113 ? 13.844 63.583 5.206 1.00 41.31 93 GLU A CA 1
ATOM 737 C C . GLU A 1 113 ? 14.394 62.648 4.138 1.00 41.26 93 GLU A C 1
ATOM 738 O O . GLU A 1 113 ? 15.195 63.063 3.302 1.00 43.53 93 GLU A O 1
ATOM 744 N N . PHE A 1 114 ? 13.961 61.390 4.157 1.00 37.95 94 PHE A N 1
ATOM 745 C CA . PHE A 1 114 ? 14.559 60.372 3.299 1.00 36.89 94 PHE A CA 1
ATOM 746 C C . PHE A 1 114 ? 13.645 59.845 2.190 1.00 36.68 94 PHE A C 1
ATOM 747 O O . PHE A 1 114 ? 14.111 59.192 1.263 1.00 39.08 94 PHE A O 1
ATOM 755 N N . GLY A 1 115 ? 12.349 60.117 2.289 1.00 36.32 95 GLY A N 1
ATOM 756 C CA . GLY A 1 115 ? 11.392 59.603 1.312 1.00 35.15 95 GLY A CA 1
ATOM 757 C C . GLY A 1 115 ? 11.276 58.087 1.308 1.00 34.93 95 GLY A C 1
ATOM 758 O O . GLY A 1 115 ? 10.872 57.494 0.308 1.00 35.72 95 GLY A O 1
ATOM 759 N N . VAL A 1 116 ? 11.646 57.452 2.420 1.00 32.08 96 VAL A N 1
ATOM 760 C CA . VAL A 1 116 ? 11.518 56.002 2.546 1.00 30.10 96 VAL A CA 1
ATOM 761 C C . VAL A 1 116 ? 10.067 55.572 2.712 1.00 30.15 96 VAL A C 1
ATOM 762 O O . VAL A 1 116 ? 9.258 56.296 3.304 1.00 29.97 96 VAL A O 1
ATOM 766 N N . PHE A 1 117 ? 9.742 54.417 2.143 1.00 26.86 97 PHE A N 1
ATOM 767 C CA . PHE A 1 117 ? 8.480 53.730 2.406 1.00 29.18 97 PHE A CA 1
ATOM 768 C C . PHE A 1 117 ? 8.634 52.970 3.722 1.00 29.32 97 PHE A C 1
ATOM 769 O O . PHE A 1 117 ? 9.580 52.210 3.881 1.00 29.69 97 PHE A O 1
ATOM 777 N N . VAL A 1 118 ? 7.705 53.176 4.650 1.00 27.73 98 VAL A N 1
ATOM 778 C CA . VAL A 1 118 ? 7.821 52.597 5.989 1.00 27.71 98 VAL A CA 1
ATOM 779 C C . VAL A 1 118 ? 6.786 51.524 6.277 1.00 27.96 98 VAL A C 1
ATOM 780 O O . VAL A 1 118 ? 5.568 51.787 6.276 1.00 27.02 98 VAL A O 1
ATOM 784 N N . MET A 1 119 ? 7.267 50.313 6.554 1.00 26.61 99 MET A N 1
ATOM 785 C CA . MET A 1 119 ? 6.389 49.280 7.058 1.00 27.00 99 MET A CA 1
ATOM 786 C C . MET A 1 119 ? 6.672 49.142 8.540 1.00 28.25 99 MET A C 1
ATOM 787 O O . MET A 1 119 ? 7.831 49.012 8.946 1.00 27.05 99 MET A O 1
ATOM 792 N N . LYS A 1 120 ? 5.629 49.234 9.355 1.00 27.49 100 LYS A N 1
ATOM 793 C CA . LYS A 1 120 ? 5.806 49.043 10.793 1.00 28.83 100 LYS A CA 1
ATOM 794 C C . LYS A 1 120 ? 5.167 47.740 11.242 1.00 28.09 100 LYS A C 1
ATOM 795 O O . LYS A 1 120 ? 4.061 47.397 10.812 1.00 28.96 100 LYS A O 1
ATOM 801 N N . ALA A 1 121 ? 5.881 47.018 12.101 1.00 28.34 101 ALA A N 1
ATOM 802 C CA . ALA A 1 121 ? 5.442 45.747 12.663 1.00 29.15 101 ALA A CA 1
ATOM 803 C C . ALA A 1 121 ? 4.688 45.927 13.968 1.00 33.73 101 ALA A C 1
ATOM 804 O O . ALA A 1 121 ? 5.130 46.664 14.856 1.00 34.41 101 ALA A O 1
ATOM 806 N N . PHE A 1 122 ? 3.553 45.245 14.076 1.00 33.80 102 PHE A N 1
ATOM 807 C CA . PHE A 1 122 ? 2.755 45.248 15.294 1.00 36.37 102 PHE A CA 1
ATOM 808 C C . PHE A 1 122 ? 2.526 43.801 15.726 1.00 36.98 102 PHE A C 1
ATOM 809 O O . PHE A 1 122 ? 2.175 42.937 14.913 1.00 37.57 102 PHE A O 1
ATOM 817 N N . ARG A 1 123 ? 2.737 43.533 17.012 1.00 39.64 103 ARG A N 1
ATOM 818 C CA . ARG A 1 123 ? 2.489 42.208 17.555 1.00 42.43 103 ARG A CA 1
ATOM 819 C C . ARG A 1 123 ? 0.988 41.983 17.751 1.00 42.49 103 ARG A C 1
ATOM 820 O O . ARG A 1 123 ? 0.281 42.840 18.288 1.00 43.70 103 ARG A O 1
ATOM 828 N N . VAL A 1 124 ? 0.503 40.840 17.278 1.00 42.14 104 VAL A N 1
ATOM 829 C CA . VAL A 1 124 ? -0.838 40.385 17.631 1.00 44.16 104 VAL A CA 1
ATOM 830 C C . VAL A 1 124 ? -0.704 39.313 18.719 1.00 47.21 104 VAL A C 1
ATOM 831 O O . VAL A 1 124 ? 0.313 38.608 18.777 1.00 47.12 104 VAL A O 1
ATOM 835 N N . PRO A 1 125 ? -1.716 39.201 19.596 1.00 47.47 105 PRO A N 1
ATOM 836 C CA . PRO A 1 125 ? -1.721 38.185 20.661 1.00 49.57 105 PRO A CA 1
ATOM 837 C C . PRO A 1 125 ? -1.597 36.740 20.142 1.00 49.23 105 PRO A C 1
ATOM 838 O O . PRO A 1 125 ? -2.127 36.411 19.082 1.00 46.10 105 PRO A O 1
ATOM 842 N N . THR A 1 126 ? -0.894 35.891 20.888 1.00 53.15 106 THR A N 1
ATOM 843 C CA . THR A 1 126 ? -0.874 34.449 20.609 1.00 55.98 106 THR A CA 1
ATOM 844 C C . THR A 1 126 ? -2.270 33.869 20.855 1.00 57.98 106 THR A C 1
ATOM 845 O O . THR A 1 126 ? -2.774 33.071 20.060 1.00 58.33 106 THR A O 1
ATOM 849 N N . ILE A 1 127 ? -2.885 34.285 21.960 1.00 59.27 107 ILE A N 1
ATOM 850 C CA . ILE A 1 127 ? -4.286 33.968 22.242 1.00 61.71 107 ILE A CA 1
ATOM 851 C C . ILE A 1 127 ? -5.058 35.236 22.624 1.00 62.15 107 ILE A C 1
ATOM 852 O O . ILE A 1 127 ? -4.491 36.176 23.188 1.00 63.53 107 ILE A O 1
ATOM 857 N N . SER A 1 128 ? -6.350 35.256 22.311 1.00 63.01 108 SER A N 1
ATOM 858 C CA . SER A 1 128 ? -7.174 36.436 22.536 1.00 64.76 108 SER A CA 1
ATOM 859 C C . SER A 1 128 ? -8.532 36.074 23.126 1.00 67.07 108 SER A C 1
ATOM 860 O O . SER A 1 128 ? -9.285 35.292 22.537 1.00 68.32 108 SER A O 1
ATOM 863 N N . LYS A 1 129 ? -8.830 36.654 24.290 1.00 68.33 109 LYS A N 1
ATOM 864 C CA . LYS A 1 129 ? -10.123 36.496 24.954 1.00 67.40 109 LYS A CA 1
ATOM 865 C C . LYS A 1 129 ? -11.250 37.052 24.090 1.00 65.53 109 LYS A C 1
ATOM 866 O O . LYS A 1 129 ? -12.171 36.324 23.722 1.00 64.54 109 LYS A O 1
ATOM 867 N N . ASN A 1 130 ? -11.165 38.340 23.766 1.00 64.50 110 ASN A N 1
ATOM 868 C CA . ASN A 1 130 ? -12.129 38.971 22.861 1.00 65.74 110 ASN A CA 1
ATOM 869 C C . ASN A 1 130 ? -11.463 39.590 21.620 1.00 65.71 110 ASN A C 1
ATOM 870 O O . ASN A 1 130 ? -10.908 40.696 21.694 1.00 62.35 110 ASN A O 1
ATOM 875 N N . PRO A 1 131 ? -11.524 38.874 20.476 1.00 63.97 111 PRO A N 1
ATOM 876 C CA . PRO A 1 131 ? -10.882 39.256 19.211 1.00 62.80 111 PRO A CA 1
ATOM 877 C C . PRO A 1 131 ? -11.267 40.650 18.705 1.00 60.27 111 PRO A C 1
ATOM 878 O O . PRO A 1 131 ? -10.382 41.446 18.368 1.00 55.41 111 PRO A O 1
ATOM 882 N N . GLU A 1 132 ? -12.570 40.933 18.668 1.00 60.51 112 GLU A N 1
ATOM 883 C CA . GLU A 1 132 ? -13.107 42.201 18.171 1.00 58.53 112 GLU A CA 1
ATOM 884 C C . GLU A 1 132 ? -12.500 43.417 18.876 1.00 57.07 112 GLU A C 1
ATOM 885 O O . GLU A 1 132 ? -12.204 44.437 18.238 1.00 54.55 112 GLU A O 1
ATOM 891 N N . GLU A 1 133 ? -12.307 43.296 20.186 1.00 52.42 113 GLU A N 1
ATOM 892 C CA . GLU A 1 133 ? -11.787 44.393 20.995 1.00 52.39 113 GLU A CA 1
ATOM 893 C C . GLU A 1 133 ? -10.273 44.519 20.899 1.00 50.76 113 GLU A C 1
ATOM 894 O O . GLU A 1 133 ? -9.741 45.631 20.907 1.00 50.70 113 GLU A O 1
ATOM 900 N N . ASP A 1 134 ? -9.586 43.382 20.813 1.00 48.17 114 ASP A N 1
ATOM 901 C CA . ASP A 1 134 ? -8.143 43.372 20.578 1.00 46.88 114 ASP A CA 1
ATOM 902 C C . ASP A 1 134 ? -7.791 43.961 19.212 1.00 42.10 114 ASP A C 1
ATOM 903 O O . ASP A 1 134 ? -6.790 44.664 19.089 1.00 41.78 114 ASP A O 1
ATOM 908 N N . ALA A 1 135 ? -8.620 43.680 18.207 1.00 41.29 115 ALA A N 1
ATOM 909 C CA . ALA A 1 135 ? -8.461 44.263 16.874 1.00 41.48 115 ALA A CA 1
ATOM 910 C C . ALA A 1 135 ? -8.643 45.774 16.916 1.00 43.39 115 ALA A C 1
ATOM 911 O O . ALA A 1 135 ? -7.822 46.516 16.372 1.00 44.27 115 ALA A O 1
ATOM 913 N N . ASN A 1 136 ? -9.702 46.233 17.585 1.00 43.82 116 ASN A N 1
ATOM 914 C CA . ASN A 1 136 ? -9.954 47.668 17.716 1.00 43.97 116 ASN A CA 1
ATOM 915 C C . ASN A 1 136 ? -8.853 48.381 18.506 1.00 42.82 116 ASN A C 1
ATOM 916 O O . ASN A 1 136 ? -8.497 49.521 18.194 1.00 46.72 116 ASN A O 1
ATOM 921 N N . ARG A 1 137 ? -8.295 47.698 19.504 1.00 39.06 117 ARG A N 1
ATOM 922 C CA . ARG A 1 137 ? -7.185 48.246 20.284 1.00 40.35 117 ARG A CA 1
ATOM 923 C C . ARG A 1 137 ? -5.908 48.407 19.439 1.00 42.65 117 ARG A C 1
ATOM 924 O O . ARG A 1 137 ? -5.242 49.442 19.495 1.00 38.63 117 ARG A O 1
ATOM 932 N N . LEU A 1 138 ? -5.563 47.370 18.682 1.00 40.49 118 LEU A N 1
ATOM 933 C CA . LEU A 1 138 ? -4.396 47.447 17.800 1.00 42.37 118 LEU A CA 1
ATOM 934 C C . LEU A 1 138 ? -4.602 48.509 16.719 1.00 40.99 118 LEU A C 1
ATOM 935 O O . LEU A 1 138 ? -3.651 49.194 16.340 1.00 39.77 118 LEU A O 1
ATOM 940 N N . LEU A 1 139 ? -5.839 48.649 16.242 1.00 40.99 119 LEU A N 1
ATOM 941 C CA . LEU A 1 139 ? -6.182 49.663 15.234 1.00 43.42 119 LEU A CA 1
ATOM 942 C C . LEU A 1 139 ? -5.956 51.107 15.692 1.00 45.68 119 LEU A C 1
ATOM 943 O O . LEU A 1 139 ? -5.503 51.939 14.905 1.00 43.44 119 LEU A O 1
ATOM 948 N N . SER A 1 140 ? -6.259 51.407 16.954 1.00 47.27 120 SER A N 1
ATOM 949 C CA . SER A 1 140 ? -5.960 52.739 17.496 1.00 51.03 120 SER A CA 1
ATOM 950 C C . SER A 1 140 ? -4.458 52.913 17.710 1.00 51.46 120 SER A C 1
ATOM 951 O O . SER A 1 140 ? -3.931 54.017 17.583 1.00 54.75 120 SER A O 1
ATOM 954 N N . GLU A 1 141 ? -3.782 51.811 18.029 1.00 52.96 121 GLU A N 1
ATOM 955 C CA . GLU A 1 141 ? -2.324 51.771 18.159 1.00 50.98 121 GLU A CA 1
ATOM 956 C C . GLU A 1 141 ? -1.662 52.046 16.801 1.00 46.98 121 GLU A C 1
ATOM 957 O O . GLU A 1 141 ? -0.652 52.750 16.729 1.00 47.28 121 GLU A O 1
ATOM 963 N N . ILE A 1 142 ? -2.261 51.501 15.741 1.00 45.46 122 ILE A N 1
ATOM 964 C CA . ILE A 1 142 ? -1.827 51.689 14.351 1.00 42.42 122 ILE A CA 1
ATOM 965 C C . ILE A 1 142 ? -2.049 53.132 13.855 1.00 47.24 122 ILE A C 1
ATOM 966 O O . ILE A 1 142 ? -1.142 53.740 13.284 1.00 46.09 122 ILE A O 1
ATOM 971 N N . SER A 1 143 ? -3.242 53.682 14.092 1.00 48.69 123 SER A N 1
ATOM 972 C CA . SER A 1 143 ? -3.564 55.047 13.659 1.00 50.67 123 SER A CA 1
ATOM 973 C C . SER A 1 143 ? -2.702 56.125 14.345 1.00 50.02 123 SER A C 1
ATOM 974 O O . SER A 1 143 ? -2.689 57.276 13.911 1.00 53.00 123 SER A O 1
ATOM 977 N N . ARG A 1 144 ? -1.988 55.740 15.400 1.00 50.60 124 ARG A N 1
ATOM 978 C CA . ARG A 1 144 ? -1.033 56.609 16.099 1.00 53.38 124 ARG A CA 1
ATOM 979 C C . ARG A 1 144 ? 0.261 56.825 15.292 1.00 55.38 124 ARG A C 1
ATOM 980 O O . ARG A 1 144 ? 0.845 57.910 15.308 1.00 56.31 124 ARG A O 1
ATOM 988 N N . TYR A 1 145 ? 0.702 55.786 14.590 1.00 55.61 125 TYR A N 1
ATOM 989 C CA . TYR A 1 145 ? 1.851 55.894 13.686 1.00 53.97 125 TYR A CA 1
ATOM 990 C C . TYR A 1 145 ? 1.346 56.221 12.285 1.00 53.78 125 TYR A C 1
ATOM 991 O O . TYR A 1 145 ? 0.181 55.994 11.977 1.00 56.85 125 TYR A O 1
ATOM 1000 N N . ASN A 1 146 ? 2.213 56.783 11.450 1.00 55.31 126 ASN A N 1
ATOM 1001 C CA . ASN A 1 146 ? 1.847 57.129 10.080 1.00 52.55 126 ASN A CA 1
ATOM 1002 C C . ASN A 1 146 ? 2.575 56.214 9.090 1.00 50.78 126 ASN A C 1
ATOM 1003 O O . ASN A 1 146 ? 3.212 56.676 8.137 1.00 53.45 126 ASN A O 1
ATOM 1008 N N . ALA A 1 147 ? 2.474 54.907 9.327 1.00 47.52 127 ALA A N 1
ATOM 1009 C CA . ALA A 1 147 ? 3.194 53.923 8.518 1.00 42.68 127 ALA A CA 1
ATOM 1010 C C . ALA A 1 147 ? 2.511 53.711 7.176 1.00 42.79 127 ALA A C 1
ATOM 1011 O O . ALA A 1 147 ? 1.283 53.750 7.085 1.00 42.77 127 ALA A O 1
ATOM 1013 N N . ASP A 1 148 ? 3.315 53.502 6.134 1.00 37.75 128 ASP A N 1
ATOM 1014 C CA . ASP A 1 148 ? 2.818 53.206 4.790 1.00 35.24 128 ASP A CA 1
ATOM 1015 C C . ASP A 1 148 ? 2.218 51.808 4.654 1.00 35.06 128 ASP A C 1
ATOM 1016 O O . ASP A 1 148 ? 1.392 51.565 3.775 1.00 33.63 128 ASP A O 1
ATOM 1021 N N . MET A 1 149 ? 2.665 50.879 5.493 1.00 32.75 129 MET A N 1
ATOM 1022 C CA . MET A 1 149 ? 2.118 49.518 5.497 1.00 31.07 129 MET A CA 1
ATOM 1023 C C . MET A 1 149 ? 2.228 48.958 6.898 1.00 31.37 129 MET A C 1
ATOM 1024 O O . MET A 1 149 ? 3.160 49.285 7.631 1.00 31.70 129 MET A O 1
ATOM 1029 N N . VAL A 1 150 ? 1.258 48.132 7.272 1.00 28.79 130 VAL A N 1
ATOM 1030 C CA . VAL A 1 150 ? 1.262 47.480 8.571 1.00 30.44 130 VAL A CA 1
ATOM 1031 C C . VAL A 1 150 ? 1.664 46.018 8.400 1.00 28.03 130 VAL A C 1
ATOM 1032 O O . VAL A 1 150 ? 1.130 45.294 7.554 1.00 28.49 130 VAL A O 1
ATOM 1036 N N . LEU A 1 151 ? 2.602 45.574 9.219 1.00 26.93 131 LEU A N 1
ATOM 1037 C CA . LEU A 1 151 ? 2.953 44.173 9.265 1.00 26.43 131 LEU A CA 1
ATOM 1038 C C . LEU A 1 151 ? 2.468 43.653 10.611 1.00 27.91 131 LEU A C 1
ATOM 1039 O O . LEU A 1 151 ? 2.697 44.300 11.632 1.00 29.89 131 LEU A O 1
ATOM 1044 N N . LEU A 1 152 ? 1.752 42.533 10.598 1.00 28.70 132 LEU A N 1
ATOM 1045 C CA . LEU A 1 152 ? 1.258 41.913 11.834 1.00 30.64 132 LEU A CA 1
ATOM 1046 C C . LEU A 1 152 ? 2.037 40.640 12.105 1.00 32.84 132 LEU A C 1
ATOM 1047 O O . LEU A 1 152 ? 2.043 39.732 11.275 1.00 32.12 132 LEU A O 1
ATOM 1052 N N . ASP A 1 153 ? 2.701 40.591 13.262 1.00 37.59 133 ASP A N 1
ATOM 1053 C CA . ASP A 1 153 ? 3.492 39.425 13.677 1.00 46.52 133 ASP A CA 1
ATOM 1054 C C . ASP A 1 153 ? 2.658 38.491 14.521 1.00 52.15 133 ASP A C 1
ATOM 1055 O O . ASP A 1 153 ? 2.202 38.884 15.593 1.00 52.92 133 ASP A O 1
ATOM 1060 N N . THR A 1 154 ? 2.488 37.258 14.049 1.00 56.41 134 THR A N 1
ATOM 1061 C CA . THR A 1 154 ? 1.804 36.206 14.802 1.00 59.59 134 THR A CA 1
ATOM 1062 C C . THR A 1 154 ? 2.705 35.654 15.911 1.00 61.19 134 THR A C 1
ATOM 1063 O O . THR A 1 154 ? 3.858 35.289 15.670 1.00 63.12 134 THR A O 1
ATOM 1067 N N . HIS A 1 162 ? -0.923 31.518 16.505 1.00 66.60 142 HIS A N 1
ATOM 1068 C CA . HIS A 1 162 ? -1.999 30.637 16.940 1.00 63.90 142 HIS A CA 1
ATOM 1069 C C . HIS A 1 162 ? -3.327 31.227 16.570 1.00 63.87 142 HIS A C 1
ATOM 1070 O O . HIS A 1 162 ? -3.973 30.784 15.616 1.00 60.83 142 HIS A O 1
ATOM 1071 N N . ASP A 1 163 ? -3.749 32.235 17.329 1.00 60.32 143 ASP A N 1
ATOM 1072 C CA . ASP A 1 163 ? -4.991 32.939 17.038 1.00 57.73 143 ASP A CA 1
ATOM 1073 C C . ASP A 1 163 ? -4.835 33.809 15.798 1.00 55.96 143 ASP A C 1
ATOM 1074 O O . ASP A 1 163 ? -3.903 34.608 15.715 1.00 56.61 143 ASP A O 1
ATOM 1079 N N . LEU A 1 164 ? -5.757 33.637 14.851 1.00 54.55 144 LEU A N 1
ATOM 1080 C CA . LEU A 1 164 ? -5.792 34.395 13.604 1.00 51.30 144 LEU A CA 1
ATOM 1081 C C . LEU A 1 164 ? -6.998 35.332 13.557 1.00 51.85 144 LEU A C 1
ATOM 1082 O O . LEU A 1 164 ? -7.186 36.070 12.582 1.00 47.98 144 LEU A O 1
ATOM 1087 N N . ARG A 1 165 ? -7.819 35.285 14.604 1.00 49.03 145 ARG A N 1
ATOM 1088 C CA . ARG A 1 165 ? -9.045 36.069 14.662 1.00 48.66 145 ARG A CA 1
ATOM 1089 C C . ARG A 1 165 ? -8.800 37.574 14.747 1.00 44.94 145 ARG A C 1
ATOM 1090 O O . ARG A 1 165 ? -9.487 38.346 14.078 1.00 43.82 145 ARG A O 1
ATOM 1098 N N . VAL A 1 166 ? -7.834 37.990 15.566 1.00 40.94 146 VAL A N 1
ATOM 1099 C CA . VAL A 1 166 ? -7.496 39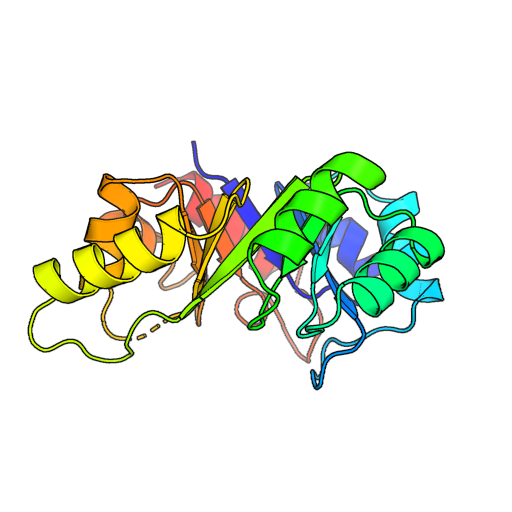.412 15.672 1.00 40.52 146 VAL A CA 1
ATOM 1100 C C . VAL A 1 166 ? -7.019 39.886 14.300 1.00 41.85 146 VAL A C 1
ATOM 1101 O O . VAL A 1 166 ? -7.496 40.910 13.787 1.00 40.09 146 VAL A O 1
ATOM 1105 N N . SER A 1 167 ? -6.106 39.112 13.703 1.00 41.16 147 SER A N 1
ATOM 1106 C CA . SER A 1 167 ? -5.539 39.438 12.387 1.00 40.68 147 SER A CA 1
ATOM 1107 C C . SER A 1 167 ? -6.612 39.621 11.308 1.00 41.64 147 SER A C 1
ATOM 1108 O O . SER A 1 167 ? -6.576 40.599 10.563 1.00 41.23 147 SER A O 1
ATOM 1111 N N . SER A 1 168 ? -7.562 38.687 11.255 1.00 42.95 148 SER A N 1
ATOM 1112 C CA . SER A 1 168 ? -8.726 38.746 10.357 1.00 46.16 148 SER A CA 1
ATOM 1113 C C . SER A 1 168 ? -9.448 40.087 10.373 1.00 45.49 148 SER A C 1
ATOM 1114 O O . SER A 1 168 ? -9.792 40.627 9.319 1.00 44.10 148 SER A O 1
ATOM 1117 N N . LEU A 1 169 ? -9.667 40.611 11.575 1.00 44.69 149 LEU A N 1
ATOM 1118 C CA . LEU A 1 169 ? -10.458 41.822 11.781 1.00 44.99 149 LEU A CA 1
ATOM 1119 C C . LEU A 1 169 ? -9.674 43.114 11.565 1.00 44.37 149 LEU A C 1
ATOM 1120 O O . LEU A 1 169 ? -10.237 44.127 11.132 1.00 41.18 149 LEU A O 1
ATOM 1125 N N . VAL A 1 170 ? -8.375 43.082 11.862 1.00 40.72 150 VAL A N 1
ATOM 1126 C CA . VAL A 1 170 ? -7.511 44.210 11.520 1.00 38.69 150 VAL A CA 1
ATOM 1127 C C . VAL A 1 170 ? -7.399 44.285 9.996 1.00 36.29 150 VAL A C 1
ATOM 1128 O O . VAL A 1 170 ? -7.516 45.366 9.421 1.00 38.65 150 VAL A O 1
ATOM 1132 N N . ALA A 1 171 ? -7.209 43.134 9.360 1.00 35.54 151 ALA A N 1
ATOM 1133 C CA . ALA A 1 171 ? -7.040 43.057 7.902 1.00 39.97 151 ALA A CA 1
ATOM 1134 C C . ALA A 1 171 ? -8.272 43.570 7.139 1.00 43.59 151 ALA A C 1
ATOM 1135 O O . ALA A 1 171 ? -8.148 44.113 6.041 1.00 44.97 151 ALA A O 1
ATOM 1137 N N . ARG A 1 172 ? -9.448 43.399 7.741 1.00 47.18 152 ARG A N 1
ATOM 1138 C CA . ARG A 1 172 ? -10.699 43.908 7.172 1.00 46.53 152 ARG A CA 1
ATOM 1139 C C . ARG A 1 172 ? -10.774 45.433 7.169 1.00 45.37 152 ARG A C 1
ATOM 1140 O O . ARG A 1 172 ? -11.355 46.029 6.255 1.00 44.57 152 ARG A O 1
ATOM 1148 N N . LYS A 1 173 ? -10.172 46.059 8.176 1.00 42.55 153 LYS A N 1
ATOM 1149 C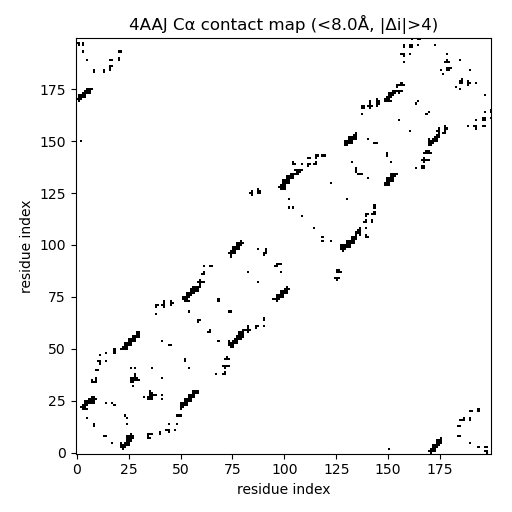 CA . LYS A 1 173 ? -10.191 47.513 8.317 1.00 43.56 153 LYS A CA 1
ATOM 1150 C C . LYS A 1 173 ? -9.076 48.211 7.537 1.00 42.51 153 LYS A C 1
ATOM 1151 O O . LYS A 1 173 ? -9.285 49.296 6.995 1.00 42.34 153 LYS A O 1
ATOM 1157 N N . ILE A 1 174 ? -7.888 47.603 7.497 1.00 37.73 154 ILE A N 1
ATOM 1158 C CA . ILE A 1 174 ? -6.713 48.252 6.896 1.00 36.45 154 ILE A CA 1
ATOM 1159 C C . ILE A 1 174 ? -5.861 47.248 6.100 1.00 33.79 154 ILE A C 1
ATOM 1160 O O . ILE A 1 174 ? -5.892 46.058 6.397 1.00 32.92 154 ILE A O 1
ATOM 1165 N N . PRO A 1 175 ? -5.101 47.722 5.086 1.00 34.03 155 PRO A N 1
ATOM 1166 C CA . PRO A 1 175 ? -4.200 46.786 4.410 1.00 33.65 155 PRO A CA 1
ATOM 1167 C C . PRO A 1 175 ? -3.145 46.307 5.394 1.00 30.90 155 PRO A C 1
ATOM 1168 O O . PRO A 1 175 ? -2.561 47.120 6.086 1.00 33.21 155 PRO A O 1
ATOM 1172 N N . VAL A 1 176 ? -2.953 44.998 5.481 1.00 30.73 156 VAL A N 1
ATOM 1173 C CA . VAL A 1 176 ? -1.889 44.431 6.321 1.00 31.95 156 VAL A CA 1
ATOM 1174 C C . VAL A 1 176 ? -1.121 43.331 5.608 1.00 30.55 156 VAL A C 1
ATOM 1175 O O . VAL A 1 176 ? -1.656 42.635 4.742 1.00 29.76 156 VAL A O 1
ATOM 1179 N N . ILE A 1 177 ? 0.140 43.167 6.002 1.00 29.24 157 ILE A N 1
ATOM 1180 C CA . ILE A 1 177 ? 0.925 41.995 5.641 1.00 28.09 157 ILE A CA 1
ATOM 1181 C C . ILE A 1 177 ? 0.982 41.157 6.901 1.00 30.30 157 ILE A C 1
ATOM 1182 O O . ILE A 1 177 ? 1.248 41.690 7.968 1.00 29.40 157 ILE A O 1
ATOM 1187 N N . VAL A 1 178 ? 0.688 39.867 6.795 1.00 29.63 158 VAL A N 1
ATOM 1188 C CA . VAL A 1 178 ? 0.689 39.012 7.979 1.00 31.50 158 VAL A CA 1
ATOM 1189 C C . VAL A 1 178 ? 1.938 38.107 7.966 1.00 31.97 158 VAL A C 1
ATOM 1190 O O . VAL A 1 178 ? 2.373 37.655 6.915 1.00 31.31 158 VAL A O 1
ATOM 1194 N N . ALA A 1 179 ? 2.546 37.898 9.126 1.00 31.87 159 ALA A N 1
ATOM 1195 C CA . ALA A 1 179 ? 3.749 37.068 9.207 1.00 35.50 159 ALA A CA 1
ATOM 1196 C C . ALA A 1 179 ? 3.765 36.267 10.494 1.00 39.46 159 ALA A C 1
ATOM 1197 O O . ALA A 1 179 ? 3.125 36.646 11.478 1.00 39.30 159 ALA A O 1
ATOM 1199 N N . GLY A 1 180 ? 4.522 35.175 10.482 1.00 39.96 160 GLY A N 1
ATOM 1200 C CA . GLY A 1 180 ? 4.746 34.387 11.681 1.00 42.98 160 GLY A CA 1
ATOM 1201 C C . GLY A 1 180 ? 4.398 32.941 11.430 1.00 44.38 160 GLY A C 1
ATOM 1202 O O . GLY A 1 180 ? 3.217 32.572 11.353 1.00 45.64 160 GLY A O 1
ATOM 1203 N N . GLY A 1 181 ? 5.441 32.134 11.257 1.00 44.19 161 GLY A N 1
ATOM 1204 C CA . GLY A 1 181 ? 5.296 30.694 11.142 1.00 44.71 161 GLY A CA 1
ATOM 1205 C C . GLY A 1 181 ? 4.610 30.215 9.883 1.00 44.11 161 GLY A C 1
ATOM 1206 O O . GLY A 1 181 ? 4.104 29.095 9.851 1.00 42.30 161 GLY A O 1
ATOM 1207 N N . LEU A 1 182 ? 4.588 31.048 8.842 1.00 41.28 162 LEU A N 1
ATOM 1208 C CA . LEU A 1 182 ? 3.954 30.651 7.587 1.00 42.25 162 LEU A CA 1
ATOM 1209 C C . LEU A 1 182 ? 4.843 29.688 6.804 1.00 43.57 162 LEU A C 1
ATOM 1210 O O . LEU A 1 182 ? 6.064 29.775 6.853 1.00 42.81 162 LEU A O 1
ATOM 1215 N N . ASN A 1 183 ? 4.204 28.767 6.096 1.00 46.66 163 ASN A N 1
ATOM 1216 C CA . ASN A 1 183 ? 4.881 27.856 5.171 1.00 48.69 163 ASN A CA 1
ATOM 1217 C C . ASN A 1 183 ? 3.869 27.382 4.132 1.00 51.43 163 ASN A C 1
ATOM 1218 O O . ASN A 1 183 ? 2.688 27.722 4.232 1.00 51.65 163 ASN A O 1
ATOM 1223 N N . ALA A 1 184 ? 4.318 26.602 3.149 1.00 54.64 164 ALA A N 1
ATOM 1224 C CA . ALA A 1 184 ? 3.447 26.139 2.059 1.00 57.25 164 ALA A CA 1
ATOM 1225 C C . ALA A 1 184 ? 2.216 25.357 2.536 1.00 58.54 164 ALA A C 1
ATOM 1226 O O . ALA A 1 184 ? 1.175 25.359 1.875 1.00 57.80 164 ALA A O 1
ATOM 1228 N N . GLU A 1 185 ? 2.341 24.710 3.693 1.00 62.37 165 GLU A N 1
ATOM 1229 C CA . GLU A 1 185 ? 1.298 23.831 4.227 1.00 64.43 165 GLU A CA 1
ATOM 1230 C C . GLU A 1 185 ? 0.175 24.588 4.937 1.00 64.88 165 GLU A C 1
ATOM 1231 O O . GLU A 1 185 ? -0.928 24.056 5.106 1.00 64.62 165 GLU A O 1
ATOM 1237 N N . ASN A 1 186 ? 0.456 25.824 5.350 1.00 61.31 166 ASN A N 1
ATOM 1238 C CA . ASN A 1 186 ? -0.515 26.620 6.098 1.00 59.46 166 ASN A CA 1
ATOM 1239 C C . ASN A 1 186 ? -0.872 27.966 5.462 1.00 58.69 166 ASN A C 1
ATOM 1240 O O . ASN A 1 186 ? -1.854 28.591 5.858 1.00 60.41 166 ASN A O 1
ATOM 1245 N N . VAL A 1 187 ? -0.076 28.401 4.484 1.00 59.55 167 VAL A N 1
ATOM 1246 C CA . VAL A 1 187 ? -0.242 29.727 3.869 1.00 59.57 167 VAL A CA 1
ATOM 1247 C C . VAL A 1 187 ? -1.626 29.929 3.246 1.00 61.01 167 VAL A C 1
ATOM 1248 O O . VAL A 1 187 ? -2.253 30.976 3.436 1.00 58.99 167 VAL A O 1
ATOM 1252 N N . GLU A 1 188 ? -2.104 28.916 2.528 1.00 61.35 168 GLU A N 1
ATOM 1253 C CA . GLU A 1 188 ? -3.397 28.994 1.844 1.00 63.67 168 GLU A CA 1
ATOM 1254 C C . GLU A 1 188 ? -4.556 29.158 2.829 1.00 60.83 168 GLU A C 1
ATOM 1255 O O . GLU A 1 188 ? -5.496 29.912 2.570 1.00 61.78 168 GLU A O 1
ATOM 1261 N N . GLU A 1 189 ? -4.462 28.468 3.963 1.00 61.56 169 GLU A N 1
ATOM 1262 C CA . GLU A 1 189 ? -5.476 28.543 5.015 1.00 63.64 169 GLU A CA 1
ATOM 1263 C C . GLU A 1 189 ? -5.430 29.880 5.752 1.00 62.24 169 GLU A C 1
ATOM 1264 O O . GLU A 1 189 ? -6.475 30.489 6.010 1.00 63.18 169 GLU A O 1
ATOM 1270 N N . VAL A 1 190 ? -4.221 30.330 6.085 1.00 57.52 170 VAL A N 1
ATOM 1271 C CA . VAL A 1 190 ? -4.023 31.634 6.720 1.00 51.13 170 VAL A CA 1
ATOM 1272 C C . VAL A 1 190 ? -4.644 32.734 5.857 1.00 47.56 170 VAL A C 1
ATOM 1273 O O . VAL A 1 190 ? -5.356 33.597 6.368 1.00 45.49 170 VAL A O 1
ATOM 1277 N N . ILE A 1 191 ? -4.390 32.675 4.551 1.00 46.40 171 ILE A N 1
ATOM 1278 C CA . ILE A 1 191 ? -4.912 33.665 3.610 1.00 48.04 171 ILE A CA 1
ATOM 1279 C C . ILE A 1 191 ? -6.447 33.656 3.540 1.00 50.69 171 ILE A C 1
ATOM 1280 O O . ILE A 1 191 ? -7.070 34.715 3.436 1.00 49.59 171 ILE A O 1
ATOM 1285 N N . LYS A 1 192 ? -7.044 32.465 3.603 1.00 52.69 172 LYS A N 1
ATOM 1286 C CA . LYS A 1 192 ? -8.506 32.338 3.575 1.00 53.17 172 LYS A CA 1
ATOM 1287 C C . LYS A 1 192 ? -9.157 32.957 4.806 1.00 51.39 172 LYS A C 1
ATOM 1288 O O . LYS A 1 192 ? -10.185 33.620 4.700 1.00 55.02 172 LYS A O 1
ATOM 1294 N N . VAL A 1 193 ? -8.546 32.758 5.969 1.00 50.28 173 VAL A N 1
ATOM 1295 C CA . VAL A 1 193 ? -9.096 33.274 7.219 1.00 48.01 173 VAL A CA 1
ATOM 1296 C C . VAL A 1 193 ? -8.857 34.777 7.360 1.00 48.17 173 VAL A C 1
ATOM 1297 O O . VAL A 1 193 ? -9.791 35.532 7.619 1.00 48.89 173 VAL A O 1
ATOM 1301 N N . VAL A 1 194 ? -7.609 35.198 7.176 1.00 44.48 174 VAL A N 1
ATOM 1302 C CA . VAL A 1 194 ? -7.199 36.583 7.430 1.00 42.16 174 VAL A CA 1
ATOM 1303 C C . VAL A 1 194 ? -7.561 37.521 6.282 1.00 40.69 174 VAL A C 1
ATOM 1304 O O . VAL A 1 194 ? -7.905 38.690 6.510 1.00 41.41 174 VAL A O 1
ATOM 1308 N N . LYS A 1 195 ? -7.494 37.007 5.055 1.00 42.56 175 LYS A N 1
ATOM 1309 C CA . LYS A 1 195 ? -7.661 37.822 3.844 1.00 43.12 175 LYS A CA 1
ATOM 1310 C C . LYS A 1 195 ? -6.810 39.099 3.872 1.00 41.00 175 LYS A C 1
ATOM 1311 O O . LYS A 1 195 ? -7.322 40.214 3.766 1.00 40.60 175 LYS A O 1
ATOM 1317 N N . PRO A 1 196 ? -5.489 38.934 4.021 1.00 40.04 176 PRO A N 1
ATOM 1318 C CA . PRO A 1 196 ? -4.605 40.095 4.130 1.00 38.29 176 PRO A CA 1
ATOM 1319 C C . PRO A 1 196 ? -4.281 40.689 2.761 1.00 36.56 176 PRO A C 1
ATOM 1320 O O . PRO A 1 196 ? -4.586 40.085 1.732 1.00 37.63 176 PRO A O 1
ATOM 1324 N N . TYR A 1 197 ? -3.650 41.860 2.761 1.00 34.41 177 TYR A N 1
ATOM 1325 C CA . TYR A 1 197 ? -3.117 42.447 1.542 1.00 33.88 177 TYR A CA 1
ATOM 1326 C C . TYR A 1 197 ? -1.885 41.651 1.068 1.00 32.92 177 TYR A C 1
ATOM 1327 O O . TYR A 1 197 ? -1.622 41.536 -0.130 1.00 33.16 177 TYR A O 1
ATOM 1336 N N . GLY A 1 198 ? -1.138 41.088 2.014 1.00 32.42 178 GLY A N 1
ATOM 1337 C CA . GLY A 1 198 ? 0.011 40.251 1.670 1.00 31.53 178 GLY A CA 1
ATOM 1338 C C . GLY A 1 198 ? 0.485 39.348 2.791 1.00 30.05 178 GLY A C 1
ATOM 1339 O O . GLY A 1 198 ? -0.051 39.371 3.903 1.00 29.85 178 GLY A O 1
ATOM 1340 N N . VAL A 1 199 ? 1.478 38.528 2.481 1.00 29.45 179 VAL A N 1
ATOM 1341 C CA . VAL A 1 199 ? 2.077 37.630 3.463 1.00 30.61 179 VAL A CA 1
ATOM 1342 C C . VAL A 1 199 ? 3.588 37.801 3.456 1.00 30.03 179 VAL A C 1
ATOM 1343 O O . VAL A 1 199 ? 4.168 38.209 2.448 1.00 30.68 179 VAL A O 1
ATOM 1347 N N . ASP A 1 200 ? 4.205 37.475 4.584 1.00 29.69 180 ASP A N 1
ATOM 1348 C CA . ASP A 1 200 ? 5.635 37.595 4.771 1.00 30.12 180 ASP A CA 1
ATOM 1349 C C . ASP A 1 200 ? 6.142 36.296 5.379 1.00 31.37 180 ASP A C 1
ATOM 1350 O O . ASP A 1 200 ? 5.564 35.788 6.337 1.00 30.62 180 ASP A O 1
ATOM 1355 N N . VAL A 1 201 ? 7.226 35.759 4.827 1.00 30.70 181 VAL A N 1
ATOM 1356 C CA . VAL A 1 201 ? 7.805 34.510 5.333 1.00 32.47 181 VAL A CA 1
ATOM 1357 C C . VAL A 1 201 ? 9.336 34.571 5.341 1.00 33.99 181 VAL A C 1
ATOM 1358 O O . VAL A 1 201 ? 9.938 35.245 4.498 1.00 32.25 181 VAL A O 1
ATOM 1362 N N . SER A 1 202 ? 9.952 33.889 6.311 1.00 35.67 182 SER A N 1
ATOM 1363 C CA . SER A 1 202 ? 11.402 33.765 6.371 1.00 37.46 182 SER A CA 1
ATOM 1364 C C . SER A 1 202 ? 11.815 32.291 6.525 1.00 40.95 182 SER A C 1
ATOM 1365 O O . SER A 1 202 ? 12.219 31.662 5.546 1.00 40.31 182 SER A O 1
ATOM 1368 N N . SER A 1 203 ? 11.703 31.758 7.747 1.00 42.78 183 SER A N 1
ATOM 1369 C CA . SER A 1 203 ? 12.088 30.374 8.072 1.00 44.94 183 SER A CA 1
ATOM 1370 C C . SER A 1 203 ? 11.323 29.313 7.298 1.00 46.39 183 SER A C 1
ATOM 1371 O O . SER A 1 203 ? 11.873 28.250 6.980 1.00 47.54 183 SER A O 1
ATOM 1374 N N . GLY A 1 204 ? 10.058 29.601 7.003 1.00 45.42 184 GLY A N 1
ATOM 1375 C CA . GLY A 1 204 ? 9.175 28.669 6.305 1.00 45.52 184 GLY A CA 1
ATOM 1376 C C . GLY A 1 204 ? 9.621 28.252 4.916 1.00 47.12 184 GLY A C 1
ATOM 1377 O O . GLY A 1 204 ? 9.200 27.204 4.416 1.00 47.32 184 GLY A O 1
ATOM 1378 N N . VAL A 1 205 ? 10.466 29.069 4.289 1.00 45.70 185 VAL A N 1
ATOM 1379 C CA . VAL A 1 205 ? 11.001 28.764 2.957 1.00 44.82 185 VAL A CA 1
ATOM 1380 C C . VAL A 1 205 ? 12.515 28.477 2.973 1.00 45.01 185 VAL A C 1
ATOM 1381 O O . VAL A 1 205 ? 13.192 28.576 1.943 1.00 46.59 185 VAL A O 1
ATOM 1385 N N . GLU A 1 206 ? 13.030 28.109 4.146 1.00 46.99 186 GLU A N 1
ATOM 1386 C CA . GLU A 1 206 ? 14.462 27.887 4.355 1.00 48.79 186 GLU A CA 1
ATOM 1387 C C . GLU A 1 206 ? 14.811 26.415 4.555 1.00 53.44 186 GLU A C 1
ATOM 1388 O O . GLU A 1 206 ? 13.967 25.617 4.969 1.00 50.93 186 GLU A O 1
ATOM 1394 N N . LYS A 1 207 ? 16.069 26.085 4.259 1.00 54.04 187 LYS A N 1
ATOM 1395 C CA . LYS A 1 207 ? 16.686 24.802 4.611 1.00 58.15 187 LYS A CA 1
ATOM 1396 C C . LYS A 1 207 ? 18.147 25.045 4.961 1.00 57.42 187 LYS A C 1
ATOM 1397 O O . LYS A 1 207 ? 18.905 25.578 4.145 1.00 58.49 187 LYS A O 1
ATOM 1403 N N . TYR A 1 208 ? 18.525 24.664 6.179 1.00 58.88 188 TYR A N 1
ATOM 1404 C CA . TYR A 1 208 ? 19.878 24.884 6.716 1.00 60.81 188 TYR A CA 1
ATOM 1405 C C . TYR A 1 208 ? 20.261 26.375 6.786 1.00 59.62 188 TYR A C 1
ATOM 1406 O O . TYR A 1 208 ? 21.428 26.744 6.592 1.00 58.83 188 TYR A O 1
ATOM 1415 N N . GLY A 1 209 ? 19.269 27.221 7.069 1.00 59.12 189 GLY A N 1
ATOM 1416 C CA . GLY A 1 209 ? 19.469 28.670 7.188 1.00 57.45 189 GLY A CA 1
ATOM 1417 C C . GLY A 1 209 ? 19.704 29.401 5.876 1.00 56.02 189 GLY A C 1
ATOM 1418 O O . GLY A 1 209 ? 20.280 30.494 5.861 1.00 56.40 189 GLY A O 1
ATOM 1419 N N . ILE A 1 210 ? 19.273 28.794 4.772 1.00 54.30 190 ILE A N 1
ATOM 1420 C CA . ILE A 1 210 ? 19.406 29.392 3.442 1.00 52.65 190 ILE A CA 1
ATOM 1421 C C . ILE A 1 210 ? 18.086 29.207 2.692 1.00 49.93 190 ILE A C 1
ATOM 1422 O O . ILE A 1 210 ? 17.495 28.130 2.728 1.00 49.65 190 ILE A O 1
ATOM 1427 N N . LYS A 1 211 ? 17.619 30.264 2.026 1.00 46.65 191 LYS A N 1
ATOM 1428 C CA . LYS A 1 211 ? 16.373 30.204 1.258 1.00 45.24 191 LYS A CA 1
ATOM 1429 C C . LYS A 1 211 ? 16.434 29.135 0.164 1.00 48.53 191 LYS A C 1
ATOM 1430 O O . LYS A 1 211 ? 17.369 29.109 -0.633 1.00 49.94 191 LYS A O 1
ATOM 1436 N N . ASP A 1 212 ? 15.438 28.252 0.153 1.00 50.70 192 ASP A N 1
ATOM 1437 C CA . ASP A 1 212 ? 15.387 27.125 -0.783 1.00 50.98 192 ASP A CA 1
ATOM 1438 C C . ASP A 1 212 ? 14.548 27.485 -2.001 1.00 50.62 192 ASP A C 1
ATOM 1439 O O . ASP A 1 212 ? 13.371 27.821 -1.854 1.00 50.55 192 ASP A O 1
ATOM 1444 N N . PRO A 1 213 ? 15.139 27.397 -3.213 1.00 51.38 193 PRO A N 1
ATOM 1445 C CA . PRO A 1 213 ? 14.436 27.793 -4.440 1.00 51.68 193 PRO A CA 1
ATOM 1446 C C . PRO A 1 213 ? 13.103 27.083 -4.665 1.00 51.66 193 PRO A C 1
ATOM 1447 O O . PRO A 1 213 ? 12.156 27.694 -5.173 1.00 51.77 193 PRO A O 1
ATOM 1451 N N . LYS A 1 214 ? 13.024 25.811 -4.285 1.00 53.27 194 LYS A N 1
ATOM 1452 C CA . LYS A 1 214 ? 11.794 25.043 -4.470 1.00 54.76 194 LYS A CA 1
ATOM 1453 C C . LYS A 1 214 ? 10.727 25.401 -3.435 1.00 52.59 194 LYS A C 1
ATOM 1454 O O . LYS A 1 214 ? 9.541 25.448 -3.762 1.00 51.92 194 LYS A O 1
ATOM 1460 N N . LEU A 1 215 ? 11.149 25.663 -2.200 1.00 51.29 195 LEU A N 1
ATOM 1461 C CA . LEU A 1 215 ? 10.222 26.134 -1.162 1.00 50.67 195 LEU A CA 1
ATOM 1462 C C . LEU A 1 215 ? 9.709 27.544 -1.470 1.00 49.47 195 LEU A C 1
ATOM 1463 O O . LEU A 1 215 ? 8.506 27.800 -1.371 1.00 51.19 195 LEU A O 1
ATOM 1468 N N . VAL A 1 216 ? 10.620 28.437 -1.865 1.00 48.44 196 VAL A N 1
ATOM 1469 C CA . VAL A 1 216 ? 10.270 29.801 -2.291 1.00 49.71 196 VAL A CA 1
ATOM 1470 C C . VAL A 1 216 ? 9.222 29.778 -3.406 1.00 50.50 196 VAL A C 1
ATOM 1471 O O . VAL A 1 216 ? 8.161 30.395 -3.277 1.00 52.20 196 VAL A O 1
ATOM 1475 N N . GLU A 1 217 ? 9.514 29.048 -4.483 1.00 53.55 197 GLU A N 1
ATOM 1476 C CA . GLU A 1 217 ? 8.614 28.954 -5.637 1.00 52.55 197 GLU A CA 1
ATOM 1477 C C . GLU A 1 217 ? 7.241 28.391 -5.257 1.00 50.84 197 GLU A C 1
ATOM 1478 O O . GLU A 1 217 ? 6.212 28.906 -5.696 1.00 53.34 197 GLU A O 1
ATOM 1484 N N . GLU A 1 218 ? 7.239 27.338 -4.440 1.00 51.60 198 GLU A N 1
ATOM 1485 C CA . GLU A 1 218 ? 6.011 26.700 -3.964 1.00 52.32 198 GLU A CA 1
ATOM 1486 C C . GLU A 1 218 ? 5.186 27.636 -3.079 1.00 51.99 198 GLU A C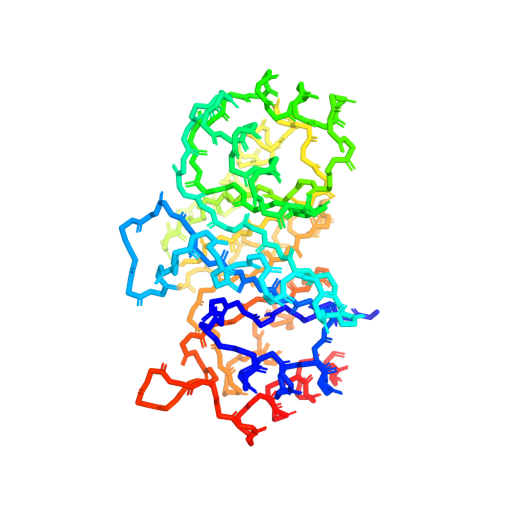 1
ATOM 1487 O O . GLU A 1 218 ? 3.978 27.787 -3.284 1.00 50.28 198 GLU A O 1
ATOM 1493 N N . PHE A 1 219 ? 5.844 28.260 -2.100 1.00 48.83 199 PHE A N 1
ATOM 1494 C CA . PHE A 1 219 ? 5.165 29.190 -1.202 1.00 48.45 199 PHE A CA 1
ATOM 1495 C C . PHE A 1 219 ? 4.490 30.318 -1.973 1.00 45.66 199 PHE A C 1
ATOM 1496 O O . PHE A 1 219 ? 3.313 30.605 -1.756 1.00 46.51 199 PHE A O 1
ATOM 1504 N N . VAL A 1 220 ? 5.243 30.958 -2.862 1.00 48.02 200 VAL A N 1
ATOM 1505 C CA . VAL A 1 220 ? 4.731 32.092 -3.624 1.00 49.31 200 VAL A CA 1
ATOM 1506 C C . VAL A 1 220 ? 3.553 31.647 -4.493 1.00 52.87 200 VAL A C 1
ATOM 1507 O O . VAL A 1 220 ? 2.494 32.276 -4.471 1.00 51.46 200 VAL A O 1
ATOM 1511 N N . ARG A 1 221 ? 3.737 30.544 -5.223 1.00 54.34 201 ARG A N 1
ATOM 1512 C CA . ARG A 1 221 ? 2.700 30.011 -6.114 1.00 55.15 201 ARG A CA 1
ATOM 1513 C C . ARG A 1 221 ? 1.393 29.744 -5.368 1.00 5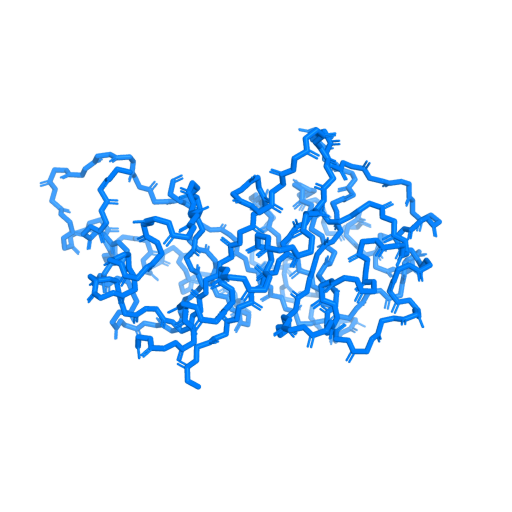4.64 201 ARG A C 1
ATOM 1514 O O . ARG A 1 221 ? 0.331 30.208 -5.789 1.00 54.59 201 ARG A O 1
ATOM 1522 N N . ARG A 1 222 ? 1.486 29.006 -4.261 1.00 56.40 202 ARG A N 1
ATOM 1523 C CA . ARG A 1 222 ? 0.325 28.670 -3.435 1.00 56.96 202 ARG A CA 1
ATOM 1524 C C . ARG A 1 222 ? -0.362 29.913 -2.871 1.00 56.53 202 ARG A C 1
ATOM 1525 O O . ARG A 1 222 ? -1.597 30.001 -2.86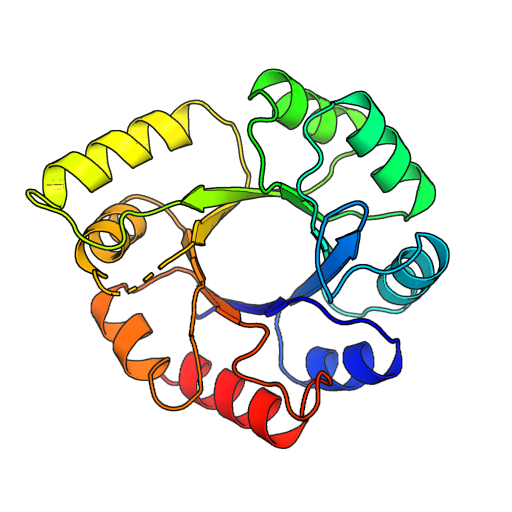8 1.00 54.93 202 ARG A O 1
ATOM 1533 N N . ALA A 1 223 ? 0.442 30.866 -2.394 1.00 52.97 203 ALA A N 1
ATOM 1534 C CA . ALA A 1 223 ? -0.082 32.111 -1.840 1.00 53.32 203 ALA A CA 1
ATOM 1535 C C . ALA A 1 223 ? -0.802 32.924 -2.909 1.00 51.23 203 ALA A C 1
ATOM 1536 O O . ALA A 1 223 ? -1.891 33.442 -2.673 1.00 52.06 203 ALA A O 1
ATOM 1538 N N . LYS A 1 224 ? -0.193 33.011 -4.088 1.00 56.10 204 LYS A N 1
ATOM 1539 C CA . LYS A 1 224 ? -0.765 33.740 -5.222 1.00 58.60 204 LYS A CA 1
ATOM 1540 C C . LYS A 1 224 ? -2.074 33.124 -5.739 1.00 63.58 204 LYS A C 1
ATOM 1541 O O . LYS A 1 224 ? -2.876 33.819 -6.362 1.00 64.57 204 LYS A O 1
ATOM 1547 N N . ASN A 1 225 ? -2.277 31.833 -5.467 1.00 65.77 205 ASN A N 1
ATOM 1548 C CA . ASN A 1 225 ? -3.441 31.081 -5.954 1.00 71.13 205 ASN A CA 1
ATOM 1549 C C . ASN A 1 225 ? -4.741 31.266 -5.168 1.00 73.23 205 ASN A C 1
ATOM 1550 O O . ASN A 1 225 ? -5.829 31.054 -5.707 1.00 74.27 205 ASN A O 1
ATOM 1555 N N . VAL A 1 226 ? -4.629 31.649 -3.899 1.00 74.22 206 VAL A N 1
ATOM 1556 C CA . VAL A 1 226 ? -5.802 31.824 -3.043 1.00 72.15 206 VAL A CA 1
ATOM 1557 C C . VAL A 1 226 ? -6.428 33.200 -3.246 1.00 72.43 206 VAL A C 1
ATOM 1558 O O . VAL A 1 226 ? -6.759 33.582 -4.367 1.00 75.18 206 VAL A O 1
#